Protein AF-A0A139HBJ5-F1 (afdb_monomer_lite)

Secondary structure (DSSP, 8-state):
---TTGGGG--HHHHHHHHHH--SHHHHHT-SS--S-HHHHHHHHHHHHHHH-GGG-SSHHHHHHHHHHHHHHHHHHHHHHHHHHHHTTTTS-TT----PPPPHHHHHHHHHHHHHHHHHHHHHHHHHHHHHHHHHHHHHHHHHHHHHHHHHHHHHHHHHHHHHHHHHHHHHHHHHHHHHHHTTS-------------------PPPP----------HHHHHHHHHHHHHT---TT---HHHHHHHHHHHHHHHHHHHHHHHHHTSS-HHHHHHHHHHHHHHHHHHHHHHHHTTTTTTTS--

Foldseek 3Di:
DDPLPPVPPDDPVNLLCQLVPDPALCSLLVHPDQDPDLVSLVVSLVVLCVVLPLVPQPDPVSSVSSVVSNVSNVVSSVVSVVVVVVVVCPVVPVDPPPPDPDPPVNVVVVVVVVVVVVVVVVVVVVVVVVVVVVVVVVVVVVVVVVVVVVVVVVVVVVVVVVVVVVVVVVVVVVVVVVVVVPVPDDPDDDDDDDDDDDDDDPDPDDDPPPPPPDPDQDPVNVVVVVVVVVVVCDDPPPPDPVNVVVVVVVVVVVVVVVVVVVVVVVVPCPVVVVVVVVVVVVVVVVVVVVVVVVVVVPVVPPD

Organism: NCBI:txid321146

Sequence (303 aa):
MDRTNDLEEVPLPTLYLQIQYADSPYEILGISSQPSTASALRDVYRALALRIHPDKAPSTQLRELHTSLFQKIFTAYETLLKQLDHDEDEDAHIFQPKHLPESEASLHARNIAFKEALRDARDRAIAAKHAEERAQEARREALKAKNERLAAKREEKAAKAEHDREERARAIENRRRGDIRCSRGQKLKTGPKPLGPLRNKPTAKPFPEETFSGPAATKADISHRWDKQLLSGGGAGSVSLALKKEREQSSAARLQRETLALCEESGDCHQGLHAAIAELELLNDLGKADARGEKRTVEALEV

pLDDT: mean 79.95, std 18.42, range [40.06, 98.38]

Radius of gyration: 44.98 Å; chains: 1; bounding box: 90×65×126 Å

InterPro domains:
  IPR001623 DnaJ domain [PF00226] (25-81)
  IPR001623 DnaJ domain [PS50076] (24-85)
  IPR001623 DnaJ domain [SM00271] (23-85)
  IPR001623 DnaJ domain [cd06257] (25-80)
  IPR036869 Chaperone J-domain superfamily [G3DSA:1.10.287.110] (14-87)
  IPR036869 Chaperone J-domain superfamily [SSF46565] (23-82)

Structure (mmCIF, N/CA/C/O backbone):
data_AF-A0A139HBJ5-F1
#
_entry.id   AF-A0A139HBJ5-F1
#
loop_
_atom_site.group_PDB
_atom_site.id
_atom_site.type_symbol
_atom_site.label_atom_id
_atom_site.label_alt_id
_atom_site.label_comp_id
_atom_site.label_asym_id
_atom_site.label_entity_id
_atom_site.label_seq_id
_atom_site.pdbx_PDB_ins_code
_atom_site.Cartn_x
_atom_site.Cartn_y
_atom_site.Cartn_z
_atom_site.occupancy
_atom_site.B_iso_or_equiv
_atom_site.auth_seq_id
_atom_site.auth_comp_id
_atom_site.auth_asym_id
_atom_site.auth_atom_id
_atom_site.pdbx_PDB_model_num
ATOM 1 N N . MET A 1 1 ? -47.738 -6.889 25.815 1.00 40.06 1 MET A N 1
ATOM 2 C CA . MET A 1 1 ? -48.171 -5.550 26.273 1.00 40.06 1 MET A CA 1
ATOM 3 C C . MET A 1 1 ? -47.085 -4.582 25.824 1.00 40.06 1 MET A C 1
ATOM 5 O O . MET A 1 1 ? -46.259 -4.190 26.636 1.00 40.06 1 MET A O 1
ATOM 9 N N . ASP A 1 2 ? -47.037 -4.282 24.524 1.00 44.81 2 ASP A N 1
ATOM 10 C CA . ASP A 1 2 ? -46.051 -3.368 23.936 1.00 44.81 2 ASP A CA 1
ATOM 11 C C . ASP A 1 2 ? -46.563 -1.932 24.067 1.00 44.81 2 ASP A C 1
ATOM 13 O O . ASP A 1 2 ? -47.500 -1.535 23.379 1.00 44.81 2 ASP A O 1
ATOM 17 N N . ARG A 1 3 ? -45.987 -1.171 25.003 1.00 50.88 3 ARG A N 1
ATOM 18 C CA . ARG A 1 3 ? -46.281 0.256 25.241 1.00 50.88 3 ARG A CA 1
ATOM 19 C C . ARG A 1 3 ? -45.308 1.186 24.498 1.00 50.88 3 ARG A C 1
ATOM 21 O O . ARG A 1 3 ? -44.974 2.256 24.991 1.00 50.88 3 ARG A O 1
ATOM 28 N N . THR A 1 4 ? -44.789 0.784 23.341 1.00 52.69 4 THR A N 1
ATOM 29 C CA . THR A 1 4 ? -43.756 1.561 22.627 1.00 52.69 4 THR A CA 1
ATOM 30 C C . THR A 1 4 ? -44.307 2.734 21.804 1.00 52.69 4 THR A C 1
ATOM 32 O O . THR A 1 4 ? -43.520 3.562 21.357 1.00 52.69 4 THR A O 1
ATOM 35 N N . ASN A 1 5 ? -45.632 2.867 21.654 1.00 53.84 5 ASN A N 1
ATOM 36 C CA . ASN A 1 5 ? -46.254 3.922 20.837 1.00 53.84 5 ASN A CA 1
ATOM 37 C C . ASN A 1 5 ? -46.596 5.226 21.583 1.00 53.84 5 ASN A C 1
ATOM 39 O O . ASN A 1 5 ? -46.973 6.199 20.938 1.00 53.84 5 ASN A O 1
ATOM 43 N N . ASP A 1 6 ? -46.419 5.311 22.904 1.00 59.31 6 ASP A N 1
ATOM 44 C CA . ASP A 1 6 ? -46.812 6.519 23.656 1.00 59.31 6 ASP A CA 1
ATOM 45 C C . ASP A 1 6 ? -45.789 7.677 23.548 1.00 59.31 6 ASP A C 1
ATOM 47 O O . ASP A 1 6 ? -46.015 8.771 24.066 1.00 59.31 6 ASP A O 1
ATOM 51 N N . LEU A 1 7 ? -44.654 7.481 22.862 1.00 62.53 7 LEU A N 1
ATOM 52 C CA . LEU A 1 7 ? -43.627 8.521 22.687 1.00 62.53 7 LEU A CA 1
ATOM 53 C C . LEU A 1 7 ? -43.942 9.526 21.562 1.00 62.53 7 LEU A C 1
ATOM 55 O O . LEU A 1 7 ? -43.281 10.569 21.480 1.00 62.53 7 LEU A O 1
ATOM 59 N N . GLU A 1 8 ? -44.932 9.255 20.704 1.00 64.94 8 GLU A N 1
ATOM 60 C CA . GLU A 1 8 ? -45.236 10.120 19.554 1.00 64.94 8 GLU A CA 1
ATOM 61 C C . GLU A 1 8 ? -45.850 11.476 19.941 1.00 64.94 8 GLU A C 1
ATOM 63 O O . GLU A 1 8 ? -45.703 12.440 19.191 1.00 64.94 8 GLU A O 1
ATOM 68 N N . GLU A 1 9 ? -46.426 11.624 21.138 1.00 79.94 9 GLU A N 1
ATOM 69 C CA . GLU A 1 9 ? -47.157 12.848 21.505 1.00 79.94 9 GLU A CA 1
ATOM 70 C C . GLU A 1 9 ? -46.407 13.815 22.432 1.00 79.94 9 GLU A C 1
ATOM 72 O O . GLU A 1 9 ? -46.897 14.912 22.701 1.00 79.94 9 GLU A O 1
ATOM 77 N N . VAL A 1 10 ? -45.205 13.477 22.915 1.00 88.88 10 VAL A N 1
ATOM 78 C CA . VAL A 1 10 ? -44.497 14.356 23.866 1.00 88.88 10 VAL A CA 1
ATOM 79 C C . VAL A 1 10 ? -44.089 15.663 23.171 1.00 88.88 10 VAL A C 1
ATOM 81 O O . VAL A 1 10 ? -43.327 15.610 22.204 1.00 88.88 10 VAL A O 1
ATOM 84 N N . PRO A 1 11 ? -44.528 16.851 23.626 1.00 94.38 11 PRO A N 1
ATOM 85 C CA . PRO A 1 11 ? -44.127 18.113 23.012 1.00 94.38 11 PRO A CA 1
ATOM 86 C C . PRO A 1 11 ? -42.604 18.313 23.058 1.00 94.38 11 PRO A C 1
ATOM 88 O O . PRO A 1 11 ? -41.966 18.035 24.074 1.00 94.38 11 PRO A O 1
ATOM 91 N N . LEU A 1 12 ? -42.017 18.855 21.982 1.00 93.19 12 LEU A N 1
ATOM 92 C CA . LEU A 1 12 ? -40.569 19.118 21.895 1.00 93.19 12 LEU A CA 1
ATOM 93 C C . LEU A 1 12 ? -39.996 19.900 23.097 1.00 93.19 12 LEU A C 1
ATOM 95 O O . LEU A 1 12 ? -38.935 19.513 23.580 1.00 93.19 12 LEU A O 1
ATOM 99 N N . PRO A 1 13 ? -40.665 20.941 23.639 1.00 95.81 13 PRO A N 1
ATOM 100 C CA . PRO A 1 13 ? -40.146 21.652 24.807 1.00 95.81 13 PRO A CA 1
ATOM 101 C C . PRO A 1 13 ? -39.990 20.758 26.042 1.00 95.81 13 PRO A C 1
ATOM 103 O O . PRO A 1 13 ? -39.002 20.874 26.761 1.00 95.81 13 PRO A O 1
ATOM 106 N N . THR A 1 14 ? -40.929 19.836 26.268 1.00 95.69 14 THR A N 1
ATOM 107 C CA . THR A 1 14 ? -40.868 18.877 27.382 1.00 95.69 14 THR A CA 1
ATOM 108 C C . THR A 1 14 ? -39.669 17.952 27.229 1.00 95.69 14 THR A C 1
ATOM 110 O O . THR A 1 14 ? -38.943 17.700 28.187 1.00 95.69 14 THR A O 1
ATOM 113 N N . LEU A 1 15 ? -39.423 17.510 25.999 1.00 95.81 15 LEU A N 1
ATOM 114 C CA . LEU A 1 15 ? -38.310 16.642 25.650 1.00 95.81 15 LEU A CA 1
ATOM 115 C C . LEU A 1 15 ? -36.952 17.336 25.864 1.00 95.81 15 LEU A C 1
ATOM 117 O O . LEU A 1 15 ? -36.013 16.721 26.364 1.00 95.81 15 LEU A O 1
ATOM 121 N N . TYR A 1 16 ? -36.854 18.635 25.556 1.00 96.75 16 TYR A N 1
ATOM 122 C CA . TYR A 1 16 ? -35.646 19.420 25.831 1.00 96.75 16 TYR A CA 1
ATOM 123 C C . TYR A 1 16 ? -35.358 19.507 27.324 1.00 96.75 16 TYR A C 1
ATOM 125 O O . TYR A 1 16 ? -34.227 19.256 27.730 1.00 96.75 16 TYR A O 1
ATOM 133 N N . LEU A 1 17 ? -36.374 19.813 28.138 1.00 97.19 17 LEU A N 1
ATOM 134 C CA . LEU A 1 17 ? -36.222 19.869 29.592 1.00 97.19 17 LEU A CA 1
ATOM 135 C C . LEU A 1 17 ? -35.794 18.507 30.147 1.00 97.19 17 LEU A C 1
ATOM 137 O O . LEU A 1 17 ? -34.849 18.435 30.927 1.00 97.19 17 LEU A O 1
ATOM 141 N N . GLN A 1 18 ? -36.431 17.427 29.694 1.00 96.19 18 GLN A N 1
ATOM 142 C CA . GLN A 1 18 ? -36.081 16.070 30.099 1.00 96.19 18 GLN A CA 1
ATOM 143 C C . GLN A 1 18 ? -34.605 15.766 29.820 1.00 96.19 18 GLN A C 1
ATOM 145 O O . GLN A 1 18 ? -33.866 15.439 30.739 1.00 96.19 18 GLN A O 1
ATOM 150 N N . ILE A 1 19 ? -34.138 15.927 28.581 1.00 97.38 19 ILE A N 1
ATOM 151 C CA . ILE A 1 19 ? -32.756 15.572 28.224 1.00 97.38 19 ILE A CA 1
ATOM 152 C C . ILE A 1 19 ? -31.757 16.517 28.890 1.00 97.38 19 ILE A C 1
ATOM 154 O O . ILE A 1 19 ? -30.688 16.086 29.316 1.00 97.38 19 ILE A O 1
ATOM 158 N N . GLN A 1 20 ? -32.080 17.806 29.005 1.00 97.44 20 GLN A N 1
ATOM 159 C CA . GLN A 1 20 ? -31.174 18.789 29.587 1.00 97.44 20 GLN A CA 1
ATOM 160 C C . GLN A 1 20 ? -30.943 18.544 31.082 1.00 97.44 20 GLN A C 1
ATOM 162 O O . GLN A 1 20 ? -29.788 18.580 31.510 1.00 97.44 20 GLN A O 1
ATOM 167 N N . TYR A 1 21 ? -32.000 18.248 31.843 1.00 97.62 21 TYR A N 1
ATOM 168 C CA . TYR A 1 21 ? -31.942 18.127 33.304 1.00 97.62 21 TYR A CA 1
ATOM 169 C C . TYR A 1 21 ? -31.833 16.691 33.829 1.00 97.62 21 TYR A C 1
ATOM 171 O O . TYR A 1 21 ? -31.532 16.520 35.004 1.00 97.62 21 TYR A O 1
ATOM 179 N N . ALA A 1 22 ? -32.052 15.668 33.000 1.00 97.19 22 ALA A N 1
ATOM 180 C CA . ALA A 1 22 ? -31.856 14.282 33.414 1.00 97.19 22 ALA A CA 1
ATOM 181 C C . ALA A 1 22 ? -30.366 13.940 33.553 1.00 97.19 22 ALA A C 1
ATOM 183 O O . ALA A 1 22 ? -29.569 14.225 32.651 1.00 97.19 22 ALA A O 1
ATOM 184 N N . ASP A 1 23 ? -30.016 13.271 34.650 1.00 95.69 23 ASP A N 1
ATOM 185 C CA . ASP A 1 23 ? -28.658 12.777 34.913 1.00 95.69 23 ASP A CA 1
ATOM 186 C C . ASP A 1 23 ? -28.533 11.271 34.632 1.00 95.69 23 ASP A C 1
ATOM 188 O O . ASP A 1 23 ? -27.457 10.780 34.289 1.00 95.69 23 ASP A O 1
ATOM 192 N N . SER A 1 24 ? -29.640 10.530 34.732 1.00 96.75 24 SER A N 1
ATOM 193 C CA . SER A 1 24 ? -29.672 9.089 34.485 1.00 96.75 24 SER A CA 1
ATOM 194 C C . SER A 1 24 ? -29.823 8.768 32.988 1.00 96.75 24 SER A C 1
ATOM 196 O O . SER A 1 24 ? -30.700 9.343 32.335 1.00 96.75 24 SER A O 1
ATOM 198 N N . PRO A 1 25 ? -29.061 7.804 32.425 1.00 97.12 25 PRO A N 1
ATOM 199 C CA . PRO A 1 25 ? -29.222 7.363 31.035 1.00 97.12 25 PRO A CA 1
ATOM 200 C C . PRO A 1 25 ? -30.651 6.913 30.691 1.00 97.12 25 PRO A C 1
ATOM 202 O O . PRO A 1 25 ? -31.134 7.167 29.589 1.00 97.12 25 PRO A O 1
ATOM 205 N N . TYR A 1 26 ? -31.346 6.299 31.653 1.00 95.69 26 TYR A N 1
ATOM 206 C CA . TYR A 1 26 ? -32.733 5.850 31.505 1.00 95.69 26 TYR A CA 1
ATOM 207 C C . TYR A 1 26 ? -33.699 7.034 31.368 1.00 95.69 26 TYR A C 1
ATOM 209 O O . TYR A 1 26 ? -34.543 7.057 30.473 1.00 95.69 26 TYR A O 1
ATOM 217 N N . GLU A 1 27 ? -33.524 8.062 32.203 1.00 95.88 27 GLU A N 1
ATOM 218 C CA . GLU A 1 27 ? -34.334 9.284 32.173 1.00 95.88 27 GLU A CA 1
ATOM 219 C C . GLU A 1 27 ? -34.076 10.103 30.905 1.00 95.88 27 GLU A C 1
ATOM 221 O O . GLU A 1 27 ? -35.021 10.615 30.305 1.00 95.88 27 GLU A O 1
ATOM 226 N N . ILE A 1 28 ? -32.820 10.171 30.446 1.00 97.00 28 ILE A N 1
ATOM 227 C CA . ILE A 1 28 ? -32.445 10.853 29.197 1.00 97.00 28 ILE A CA 1
ATOM 228 C C . ILE A 1 28 ? -33.188 10.244 28.001 1.00 97.00 28 ILE A C 1
ATOM 230 O O . ILE A 1 28 ? -33.686 10.982 27.152 1.00 97.00 28 ILE A O 1
ATOM 234 N N . LEU A 1 29 ? -33.296 8.914 27.942 1.00 96.06 29 LEU A N 1
ATOM 235 C CA . LEU A 1 29 ? -34.020 8.218 26.873 1.00 96.06 29 LEU A CA 1
ATOM 236 C C . LEU A 1 29 ? -35.534 8.106 27.120 1.00 96.06 29 LEU A C 1
ATOM 238 O O . LEU A 1 29 ? -36.261 7.651 26.241 1.00 96.06 29 LEU A O 1
ATOM 242 N N . GLY A 1 30 ? -36.025 8.521 28.290 1.00 94.81 30 GLY A N 1
ATOM 243 C CA . GLY A 1 30 ? -37.444 8.436 28.648 1.00 94.81 30 GLY A CA 1
ATOM 244 C C . GLY A 1 30 ? -37.930 7.012 28.901 1.00 94.81 30 GLY A C 1
ATOM 245 O O . GLY A 1 30 ? -39.113 6.725 28.731 1.00 94.81 30 GLY A O 1
ATOM 246 N N . ILE A 1 31 ? -37.027 6.115 29.293 1.00 93.88 31 ILE A N 1
ATOM 247 C CA . ILE A 1 31 ? -37.346 4.720 29.574 1.00 93.88 31 ILE A CA 1
ATOM 248 C C . ILE A 1 31 ? -37.550 4.583 31.084 1.00 93.88 31 ILE A C 1
ATOM 250 O O . ILE A 1 31 ? -36.659 4.869 31.878 1.00 93.88 31 ILE A O 1
ATOM 254 N N . SER A 1 32 ? -38.746 4.159 31.492 1.00 88.88 32 SER A N 1
ATOM 255 C CA . SER A 1 32 ? -39.117 4.038 32.912 1.00 88.88 32 SER A CA 1
ATOM 256 C C . SER A 1 32 ? -38.561 2.787 33.602 1.00 88.88 32 SER A C 1
ATOM 258 O O . SER A 1 32 ? -38.570 2.710 34.828 1.00 88.88 32 SER A O 1
ATOM 260 N N . SER A 1 33 ? -38.096 1.799 32.837 1.00 85.38 33 SER A N 1
ATOM 261 C CA . SER A 1 33 ? -37.568 0.524 33.330 1.00 85.38 33 SER A CA 1
ATOM 262 C C . SER A 1 33 ? -36.358 0.088 32.502 1.00 85.38 33 SER A C 1
ATOM 264 O O . SER A 1 33 ? -36.084 0.675 31.457 1.00 85.38 33 SER A O 1
ATOM 266 N N . GLN A 1 34 ? -35.624 -0.931 32.950 1.00 82.94 34 GLN A N 1
ATOM 267 C CA . GLN A 1 34 ? -34.521 -1.470 32.157 1.00 82.94 34 GLN A CA 1
ATOM 268 C C . GLN A 1 34 ? -35.049 -1.990 30.808 1.00 82.94 34 GLN A C 1
ATOM 270 O O . GLN A 1 34 ? -36.080 -2.671 30.781 1.00 82.94 34 GLN A O 1
ATOM 275 N N . PRO A 1 35 ? -34.403 -1.638 29.680 1.00 79.12 35 PRO A N 1
ATOM 276 C CA . PRO A 1 35 ? -34.837 -2.106 28.374 1.00 79.12 35 PRO A CA 1
ATOM 277 C C . PRO A 1 35 ? -34.706 -3.628 28.319 1.00 79.12 35 PRO A C 1
ATOM 279 O O . PRO A 1 35 ? -33.658 -4.179 28.631 1.00 79.12 35 PRO A O 1
ATOM 282 N N . SER A 1 36 ? -35.769 -4.312 27.899 1.00 73.81 36 SER A N 1
ATOM 283 C CA . SER A 1 36 ? -35.783 -5.777 27.832 1.00 73.81 36 SER A CA 1
ATOM 284 C C . SER A 1 36 ? -34.924 -6.343 26.699 1.00 73.81 36 SER A C 1
ATOM 286 O O . SER A 1 36 ? -34.630 -7.530 26.698 1.00 73.81 36 SER A O 1
ATOM 288 N N . THR A 1 37 ? -34.583 -5.530 25.693 1.00 88.50 37 THR A N 1
ATOM 289 C CA . THR A 1 37 ? -33.842 -5.955 24.495 1.00 88.50 37 THR A CA 1
ATOM 290 C C . THR A 1 37 ? -33.066 -4.796 23.867 1.00 88.50 37 THR A C 1
ATOM 292 O O . THR A 1 37 ? -33.549 -3.661 23.811 1.00 88.50 37 THR A O 1
ATOM 295 N N . ALA A 1 38 ? -31.898 -5.096 23.287 1.00 91.62 38 ALA A N 1
ATOM 296 C CA . ALA A 1 38 ? -31.081 -4.125 22.549 1.00 91.62 38 ALA A CA 1
ATOM 297 C C . ALA A 1 38 ? -31.805 -3.530 21.327 1.00 91.62 38 ALA A C 1
ATOM 299 O O . ALA A 1 38 ? -31.496 -2.424 20.886 1.00 91.62 38 ALA A O 1
ATOM 300 N N . SER A 1 39 ? -32.762 -4.253 20.733 1.00 90.00 39 SER A N 1
ATOM 301 C CA . SER A 1 39 ? -33.610 -3.724 19.655 1.00 90.00 39 SER A CA 1
ATOM 302 C C . SER A 1 39 ? -34.508 -2.589 20.148 1.00 90.00 39 SER A C 1
ATOM 304 O O . SER A 1 39 ? -34.482 -1.514 19.559 1.00 90.00 39 SER A O 1
ATOM 306 N N . ALA A 1 40 ? -35.206 -2.778 21.272 1.00 90.62 40 ALA A N 1
ATOM 307 C CA . ALA A 1 40 ? -36.078 -1.755 21.847 1.00 90.62 40 ALA A CA 1
ATOM 308 C C . ALA A 1 40 ? -35.299 -0.478 22.205 1.00 90.62 40 ALA A C 1
ATOM 310 O O . ALA A 1 40 ? -35.757 0.633 21.942 1.00 90.62 40 ALA A O 1
ATOM 311 N N . LEU A 1 41 ? -34.082 -0.630 22.741 1.00 94.56 41 LEU A N 1
ATOM 312 C CA . LEU A 1 41 ? -33.193 0.496 23.029 1.00 94.56 41 LEU A CA 1
ATOM 313 C C . LEU A 1 41 ? -32.794 1.263 21.753 1.00 94.56 41 LEU A C 1
ATOM 315 O O . LEU A 1 41 ? -32.818 2.496 21.736 1.00 94.56 41 LEU A O 1
ATOM 319 N N . ARG A 1 42 ? -32.465 0.542 20.671 1.00 94.94 42 ARG A N 1
ATOM 320 C CA . ARG A 1 42 ? -32.145 1.133 19.360 1.00 94.94 42 ARG A CA 1
ATOM 321 C C . ARG A 1 42 ? -33.325 1.889 18.762 1.00 94.94 42 ARG A C 1
ATOM 323 O O . ARG A 1 42 ? -33.123 2.967 18.204 1.00 94.94 42 ARG A O 1
ATOM 330 N N . ASP A 1 43 ? -34.535 1.364 18.908 1.00 93.75 43 ASP A N 1
ATOM 331 C CA . ASP A 1 43 ? -35.745 2.001 18.390 1.00 93.75 43 ASP A CA 1
ATOM 332 C C . ASP A 1 43 ? -36.041 3.322 19.116 1.00 93.75 43 ASP A C 1
ATOM 334 O O . ASP A 1 43 ? -36.277 4.343 18.464 1.00 93.75 43 ASP A O 1
ATOM 338 N N . VAL A 1 44 ? -35.921 3.347 20.450 1.00 95.12 44 VAL A N 1
ATOM 339 C CA . VAL A 1 44 ? -36.067 4.575 21.256 1.00 95.12 44 VAL A CA 1
ATOM 340 C C . VAL A 1 44 ? -35.003 5.609 20.883 1.00 95.12 44 VAL A C 1
ATOM 342 O O . VAL A 1 44 ? -35.327 6.774 20.634 1.00 95.12 44 VAL A O 1
ATOM 345 N N . TYR A 1 45 ? -33.738 5.187 20.781 1.00 97.00 45 TYR A N 1
ATOM 346 C CA . TYR A 1 45 ? -32.649 6.062 20.345 1.00 97.00 45 TYR A CA 1
ATOM 347 C C . TYR A 1 45 ? -32.938 6.665 18.967 1.00 97.00 45 TYR A C 1
ATOM 349 O O . TYR A 1 45 ? -32.835 7.879 18.789 1.00 97.00 45 TYR A O 1
ATOM 357 N N . ARG A 1 46 ? -33.360 5.840 18.001 1.00 96.69 46 ARG A N 1
ATOM 358 C CA . ARG A 1 46 ? -33.675 6.280 16.638 1.00 96.69 46 ARG A CA 1
ATOM 359 C C . ARG A 1 46 ? -34.821 7.289 16.619 1.00 96.69 46 ARG A C 1
ATOM 361 O O . ARG A 1 46 ? -34.724 8.298 15.920 1.00 96.69 46 ARG A O 1
ATOM 368 N N . ALA A 1 47 ? -35.874 7.050 17.400 1.00 95.12 47 ALA A N 1
ATOM 369 C CA . ALA A 1 47 ? -37.005 7.964 17.518 1.00 95.12 47 ALA A CA 1
ATOM 370 C C . ALA A 1 47 ? -36.573 9.336 18.068 1.00 95.12 47 ALA A C 1
ATOM 372 O O . ALA A 1 47 ? -36.918 10.368 17.491 1.00 95.12 47 ALA A O 1
ATOM 373 N N . LEU A 1 48 ? -35.758 9.369 19.128 1.00 95.88 48 LEU A N 1
ATOM 374 C CA . LEU A 1 48 ? -35.237 10.615 19.704 1.00 95.88 48 LEU A CA 1
ATOM 375 C C . LEU A 1 48 ? -34.266 11.333 18.758 1.00 95.88 48 LEU A C 1
ATOM 377 O O . LEU A 1 48 ? -34.393 12.539 18.530 1.00 95.88 48 LEU A O 1
ATOM 381 N N . ALA A 1 49 ? -33.345 10.584 18.152 1.00 96.81 49 ALA A N 1
ATOM 382 C CA . ALA A 1 49 ? -32.381 11.081 17.177 1.00 96.81 49 ALA A CA 1
ATOM 383 C C . ALA A 1 49 ? -33.078 11.783 16.005 1.00 96.81 49 ALA A C 1
ATOM 385 O O . ALA A 1 49 ? -32.687 12.882 15.620 1.00 96.81 49 ALA A O 1
ATOM 386 N N . LEU A 1 50 ? -34.160 11.201 15.477 1.00 96.06 50 LEU A N 1
ATOM 387 C CA . LEU A 1 50 ? -34.927 11.793 14.381 1.00 96.06 50 LEU A CA 1
ATOM 388 C C . LEU A 1 50 ? -35.657 13.082 14.767 1.00 96.06 50 LEU A C 1
ATOM 390 O O . LEU A 1 50 ? -35.965 13.871 13.871 1.00 96.06 50 LEU A O 1
ATOM 394 N N . ARG A 1 51 ? -35.951 13.307 16.050 1.00 95.25 51 ARG A N 1
ATOM 395 C CA . ARG A 1 51 ? -36.662 14.501 16.533 1.00 95.25 51 ARG A CA 1
ATOM 396 C C . ARG A 1 51 ? -35.717 15.651 16.867 1.00 95.25 51 ARG A C 1
ATOM 398 O O . ARG A 1 51 ? -36.057 16.799 16.599 1.00 95.25 51 ARG A O 1
ATOM 405 N N . ILE A 1 52 ? -34.534 15.346 17.400 1.00 96.38 52 ILE A N 1
ATOM 406 C CA . ILE A 1 52 ? -33.557 16.340 17.882 1.00 96.38 52 ILE A CA 1
ATOM 407 C C . ILE A 1 52 ? -32.297 16.376 17.008 1.00 96.38 52 ILE A C 1
ATOM 409 O O . ILE A 1 52 ? -31.257 16.887 17.411 1.00 96.38 52 ILE A O 1
ATOM 413 N N . HIS A 1 53 ? -32.349 15.849 15.785 1.00 97.38 53 HIS A N 1
ATOM 414 C CA . HIS A 1 53 ? -31.203 15.943 14.886 1.00 97.38 53 HIS A CA 1
ATOM 415 C C . HIS A 1 53 ? -30.840 17.422 14.637 1.00 97.38 53 HIS A C 1
ATOM 417 O O . HIS A 1 53 ? -31.751 18.228 14.394 1.00 97.38 53 HIS A O 1
ATOM 423 N N . PRO A 1 54 ? -29.550 17.811 14.664 1.00 98.00 54 PRO A N 1
ATOM 424 C CA . PRO A 1 54 ? -29.145 19.196 14.416 1.00 98.00 54 PRO A CA 1
ATOM 425 C C . PRO A 1 54 ? -29.581 19.711 13.036 1.00 98.00 54 PRO A C 1
ATOM 427 O O . PRO A 1 54 ? -29.923 20.884 12.914 1.00 98.00 54 PRO A O 1
ATOM 430 N N . ASP A 1 55 ? -29.673 18.843 12.022 1.00 97.94 55 ASP A N 1
ATOM 431 C CA . ASP A 1 55 ? -30.110 19.240 10.668 1.00 97.94 55 ASP A CA 1
ATOM 432 C C . ASP A 1 55 ? -31.585 19.647 10.579 1.00 97.94 55 ASP A C 1
ATOM 434 O O . ASP A 1 55 ? -31.977 20.350 9.651 1.00 97.94 55 ASP A O 1
ATOM 438 N N . LYS A 1 56 ? -32.420 19.222 11.535 1.00 96.00 56 LYS A N 1
ATOM 439 C CA . LYS A 1 56 ? -33.845 19.583 11.568 1.00 96.00 56 LYS A CA 1
ATOM 440 C C . LYS A 1 56 ? -34.115 20.867 12.355 1.00 96.00 56 LYS A C 1
ATOM 442 O O . LYS A 1 56 ? -35.266 21.294 12.442 1.00 96.00 56 LYS A O 1
ATOM 447 N N . ALA A 1 57 ? -33.087 21.485 12.939 1.00 95.88 57 ALA A N 1
ATOM 448 C CA . ALA A 1 57 ? -33.242 22.714 13.703 1.00 95.88 57 ALA A CA 1
ATOM 449 C C . ALA A 1 57 ? -33.472 23.922 12.765 1.00 95.88 57 ALA A C 1
ATOM 451 O O . ALA A 1 57 ? -32.657 24.169 11.876 1.00 95.88 57 ALA A O 1
ATOM 452 N N . PRO A 1 58 ? -34.539 24.721 12.965 1.00 95.06 58 PRO A N 1
ATOM 453 C CA . PRO A 1 58 ? -34.872 25.832 12.069 1.00 95.06 58 PRO A CA 1
ATOM 454 C C . PRO A 1 58 ? -33.972 27.065 12.250 1.00 95.06 58 PRO A C 1
ATOM 456 O O . PRO A 1 58 ? -33.920 27.921 11.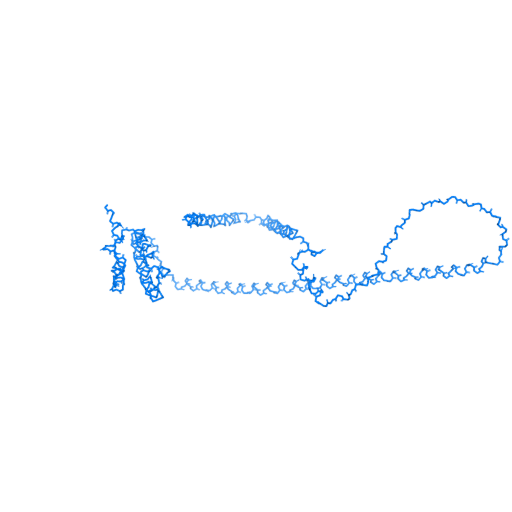370 1.00 95.06 58 PRO A O 1
ATOM 459 N N . SER A 1 59 ? -33.277 27.189 13.385 1.00 96.75 59 SER A N 1
ATOM 460 C CA . SER A 1 59 ? -32.402 28.325 13.693 1.00 96.75 59 SER A CA 1
ATOM 461 C C . SER A 1 59 ? -31.012 27.865 14.126 1.00 96.75 59 SER A C 1
ATOM 463 O O . SER A 1 59 ? -30.827 26.756 14.627 1.00 96.75 59 SER A O 1
ATOM 465 N N . THR A 1 60 ? -30.015 28.736 13.962 1.00 95.56 60 THR A N 1
ATOM 466 C CA . THR A 1 60 ? -28.618 28.448 14.325 1.00 95.56 60 THR A CA 1
ATOM 467 C C . THR A 1 60 ? -28.436 28.204 15.823 1.00 95.56 60 THR A C 1
ATOM 469 O O . THR A 1 60 ? -27.729 27.275 16.197 1.00 95.56 60 THR A O 1
ATOM 472 N N . GLN A 1 61 ? -29.125 28.969 16.675 1.00 95.12 61 GLN A N 1
ATOM 473 C CA . GLN A 1 61 ? -29.105 28.781 18.132 1.00 95.12 61 GLN A CA 1
ATOM 474 C C . GLN A 1 61 ? -29.727 27.438 18.543 1.00 95.12 61 GLN A C 1
ATOM 476 O O . GLN A 1 61 ? -29.180 26.725 19.381 1.00 95.12 61 GLN A O 1
ATOM 481 N N . LEU A 1 62 ? -30.847 27.053 17.917 1.00 95.50 62 LEU A N 1
ATOM 482 C CA . LEU A 1 62 ? -31.465 25.751 18.174 1.00 95.50 62 LEU A CA 1
ATOM 483 C C . LEU A 1 62 ? -30.600 24.598 17.665 1.00 95.50 62 LEU A C 1
ATOM 485 O O . LEU A 1 62 ? -30.610 23.531 18.266 1.00 95.50 62 LEU A O 1
ATOM 489 N N . ARG A 1 63 ? -29.816 24.807 16.603 1.00 97.25 63 ARG A N 1
ATOM 490 C CA . ARG A 1 63 ? -28.882 23.799 16.091 1.00 97.25 63 ARG A CA 1
ATOM 491 C C . ARG A 1 63 ? -27.782 23.470 17.098 1.00 97.25 63 ARG A C 1
ATOM 493 O O . ARG A 1 63 ? -27.455 22.298 17.272 1.00 97.25 63 ARG A O 1
ATOM 500 N N . GLU A 1 64 ? -27.230 24.473 17.776 1.00 97.69 64 GLU A N 1
ATOM 501 C CA . GLU A 1 64 ? -26.247 24.261 18.849 1.00 97.69 64 GLU A CA 1
ATOM 502 C C . GLU A 1 64 ? -26.867 23.497 20.024 1.00 97.69 64 GLU A C 1
ATOM 504 O O . GLU A 1 64 ? -26.289 22.515 20.495 1.00 97.69 64 GLU A O 1
ATOM 509 N N . LEU A 1 65 ? -28.089 23.871 20.426 1.00 97.38 65 LEU A N 1
ATOM 510 C CA . LEU A 1 65 ? -28.839 23.152 21.457 1.00 97.38 65 LEU A CA 1
ATOM 511 C C . LEU A 1 65 ? -29.081 21.687 21.057 1.00 97.38 65 LEU A C 1
ATOM 513 O O . LEU A 1 65 ? -28.749 20.785 21.819 1.00 97.38 65 LEU A O 1
ATOM 517 N N . HIS A 1 66 ? -29.594 21.439 19.848 1.00 97.81 66 HIS A N 1
ATOM 518 C CA . HIS A 1 66 ? -29.826 20.091 19.319 1.00 97.81 66 HIS A CA 1
ATOM 519 C C . HIS A 1 66 ? -28.542 19.263 19.282 1.00 97.81 66 HIS A C 1
ATOM 521 O O . HIS A 1 66 ? -28.565 18.096 19.649 1.00 97.81 66 HIS A O 1
ATOM 527 N N . THR A 1 67 ? -27.413 19.866 18.898 1.00 98.12 67 THR A N 1
ATOM 528 C CA . THR A 1 67 ? -26.112 19.182 18.869 1.00 98.12 67 THR A CA 1
ATOM 529 C C . THR A 1 67 ? -25.712 18.690 20.263 1.00 98.12 67 THR A C 1
ATOM 531 O O . THR A 1 67 ? -25.326 17.532 20.419 1.00 98.12 67 THR A O 1
ATOM 534 N N . SER A 1 68 ? -25.859 19.542 21.283 1.00 98.06 68 SER A N 1
ATOM 535 C CA . SER A 1 68 ? -25.576 19.191 22.682 1.00 98.06 68 SER A CA 1
ATOM 536 C C . SER A 1 68 ? -26.510 18.089 23.204 1.00 98.06 68 SER A C 1
ATOM 538 O O . SER A 1 68 ? -26.055 17.078 23.744 1.00 98.06 68 SER A O 1
ATOM 540 N N . LEU A 1 69 ? -27.822 18.226 22.973 1.00 97.81 69 LEU A N 1
ATOM 541 C CA . LEU A 1 69 ? -28.816 17.229 23.388 1.00 97.81 69 LEU A CA 1
ATOM 542 C C . LEU A 1 69 ? -28.603 15.880 22.684 1.00 97.81 69 LEU A C 1
ATOM 544 O O . LEU A 1 69 ? -28.699 14.831 23.318 1.00 97.81 69 LEU A O 1
ATOM 548 N N . PHE A 1 70 ? -28.261 15.898 21.394 1.00 98.00 70 PHE A N 1
ATOM 549 C CA . PHE A 1 70 ? -27.993 14.696 20.609 1.00 98.00 70 PHE A CA 1
ATOM 550 C C . PHE A 1 70 ? -26.776 13.925 21.132 1.00 98.00 70 PHE A C 1
ATOM 552 O O . PHE A 1 70 ? -26.839 12.707 21.284 1.00 98.00 70 PHE A O 1
ATOM 559 N N . GLN A 1 71 ? -25.685 14.621 21.471 1.00 98.12 71 GLN A N 1
ATOM 560 C CA . GLN A 1 71 ? -24.510 13.996 22.091 1.00 98.12 71 GLN A CA 1
ATOM 561 C C . GLN A 1 71 ? -24.843 13.361 23.447 1.00 98.12 71 GLN A C 1
ATOM 563 O O . GLN A 1 71 ? -24.366 12.264 23.750 1.00 98.12 71 GLN A O 1
ATOM 568 N N . LYS A 1 72 ? -25.692 14.017 24.247 1.00 97.94 72 LYS A N 1
ATOM 569 C CA . LYS A 1 72 ? -26.150 13.487 25.537 1.00 97.94 72 LYS A CA 1
ATOM 570 C C . LYS A 1 72 ? -26.990 12.214 25.366 1.00 97.94 72 LYS A C 1
ATOM 572 O O . LYS A 1 72 ? -26.730 11.225 26.047 1.00 97.94 72 LYS A O 1
ATOM 577 N N . ILE A 1 73 ? -27.915 12.197 24.402 1.00 97.94 73 ILE A N 1
ATOM 578 C CA . ILE A 1 73 ? -28.691 11.000 24.028 1.00 97.94 73 ILE A CA 1
ATOM 579 C C . ILE A 1 73 ? -27.777 9.867 23.551 1.00 97.94 73 ILE A C 1
ATOM 581 O O . ILE A 1 73 ? -27.936 8.730 23.987 1.00 97.94 73 ILE A O 1
ATOM 585 N N . PHE A 1 74 ? -26.812 10.166 22.678 1.00 98.00 74 PHE A N 1
ATOM 586 C CA . PHE A 1 74 ? -25.876 9.168 22.158 1.00 98.00 74 PHE A CA 1
ATOM 587 C C . PHE A 1 74 ? -25.040 8.532 23.275 1.00 98.00 74 PHE A C 1
ATOM 589 O O . PHE A 1 74 ? -24.909 7.314 23.342 1.00 98.00 74 PHE A O 1
ATOM 596 N N . THR A 1 75 ? -24.542 9.348 24.205 1.00 97.75 75 THR A N 1
ATOM 597 C CA . THR A 1 75 ? -23.770 8.867 25.359 1.00 97.75 75 THR A CA 1
ATOM 598 C C . THR A 1 75 ? -24.623 7.975 26.269 1.00 97.75 75 THR A C 1
ATOM 600 O O . THR A 1 75 ? -24.154 6.926 26.715 1.00 97.75 75 THR A O 1
ATOM 603 N N . ALA A 1 76 ? -25.886 8.349 26.514 1.00 97.56 76 ALA A N 1
ATOM 604 C CA . ALA A 1 76 ? -26.829 7.538 27.285 1.00 97.56 76 ALA A CA 1
ATOM 605 C C . ALA A 1 76 ? -27.108 6.182 26.609 1.00 97.56 76 ALA A C 1
ATOM 607 O O . ALA A 1 76 ? -27.066 5.150 27.275 1.00 97.56 76 ALA A O 1
ATOM 608 N N . TYR A 1 77 ? -27.317 6.178 25.290 1.00 97.50 77 TYR A N 1
ATOM 609 C CA . TYR A 1 77 ? -27.508 4.966 24.490 1.00 97.50 77 TYR A CA 1
ATOM 610 C C . TYR A 1 77 ? -26.307 4.010 24.579 1.00 97.50 77 TYR A C 1
ATOM 612 O O . TYR A 1 77 ? -26.482 2.856 24.957 1.00 97.50 77 TYR A O 1
ATOM 620 N N . GLU A 1 78 ? -25.088 4.495 24.318 1.00 97.12 78 GLU A N 1
ATOM 621 C CA . GLU A 1 78 ? -23.857 3.690 24.401 1.00 97.12 78 GLU A CA 1
ATOM 622 C C . GLU A 1 78 ? -23.622 3.119 25.805 1.00 97.12 78 GLU A C 1
ATOM 624 O O . GLU A 1 78 ? -23.152 1.993 25.964 1.00 97.12 78 GLU A O 1
ATOM 629 N N . THR A 1 79 ? -23.956 3.892 26.842 1.00 95.81 79 THR A N 1
ATOM 630 C CA . THR A 1 79 ? -23.818 3.448 28.235 1.00 95.81 79 THR A CA 1
ATOM 631 C C . THR A 1 79 ? -24.757 2.283 28.539 1.00 95.81 79 THR A C 1
ATOM 633 O O . THR A 1 79 ? -24.330 1.303 29.144 1.00 95.81 79 THR A O 1
ATOM 636 N N . LEU A 1 80 ? -26.017 2.371 28.106 1.00 95.06 80 LEU A N 1
ATOM 637 C CA . LEU A 1 80 ? -27.001 1.308 28.313 1.00 95.06 80 LEU A CA 1
ATOM 638 C C . LEU A 1 80 ? -26.715 0.075 27.454 1.00 95.06 80 LEU A C 1
ATOM 640 O O . LEU A 1 80 ? -26.930 -1.040 27.917 1.00 95.06 80 LEU A O 1
ATOM 644 N N . LEU A 1 81 ? -26.195 0.257 26.238 1.00 94.25 81 LEU A N 1
ATOM 645 C CA . LEU A 1 81 ? -25.825 -0.856 25.367 1.00 94.25 81 LEU A CA 1
ATOM 646 C C . LEU A 1 81 ? -24.713 -1.709 25.994 1.00 94.25 81 LEU A C 1
ATOM 648 O O . LEU A 1 81 ? -24.856 -2.920 26.080 1.00 94.25 81 LEU A O 1
ATOM 652 N N . LYS A 1 82 ? -23.669 -1.072 26.541 1.00 91.81 82 LYS A N 1
ATOM 653 C CA . LYS A 1 82 ? -22.582 -1.772 27.253 1.00 91.81 82 LYS A CA 1
ATOM 654 C C . LYS A 1 82 ? -23.045 -2.504 28.510 1.00 91.81 82 LYS A C 1
ATOM 656 O O . LYS A 1 82 ? -22.451 -3.511 28.869 1.00 91.81 82 LYS A O 1
ATOM 661 N N . GLN A 1 83 ? -24.054 -1.973 29.204 1.00 91.12 83 GLN A N 1
ATOM 662 C CA . GLN A 1 83 ? -24.653 -2.662 30.350 1.00 91.12 83 GLN A CA 1
ATOM 663 C C . GLN A 1 83 ? -25.368 -3.934 29.893 1.00 91.12 83 GLN A C 1
ATOM 665 O O . GLN A 1 83 ? -25.169 -4.981 30.492 1.00 91.12 83 GLN A O 1
ATOM 670 N N . LEU A 1 84 ? -26.117 -3.850 28.791 1.00 89.19 84 LEU A N 1
ATOM 671 C CA . LEU A 1 84 ? -26.847 -4.989 28.245 1.00 89.19 84 LEU A CA 1
ATOM 672 C C . LEU A 1 84 ? -25.916 -6.082 27.699 1.00 89.19 84 LEU A C 1
ATOM 674 O O . LEU A 1 84 ? -26.170 -7.258 27.924 1.00 89.19 84 LEU A O 1
ATOM 678 N N . ASP A 1 85 ? -24.832 -5.694 27.022 1.00 84.38 85 ASP A N 1
ATOM 679 C CA . ASP A 1 85 ? -23.837 -6.642 26.501 1.00 84.38 85 ASP A CA 1
ATOM 680 C C . ASP A 1 85 ? -23.088 -7.366 27.637 1.00 84.38 85 ASP A C 1
ATOM 682 O O . ASP A 1 85 ? -22.676 -8.509 27.473 1.00 84.38 85 ASP A O 1
ATOM 686 N N . HIS A 1 86 ? -22.930 -6.733 28.807 1.00 75.44 86 HIS A N 1
ATOM 687 C CA . HIS A 1 86 ? -22.306 -7.376 29.967 1.00 75.44 86 HIS A CA 1
ATOM 688 C C . HIS A 1 86 ? -23.211 -8.393 30.672 1.00 75.44 86 HIS A C 1
ATOM 690 O O . HIS A 1 86 ? -22.690 -9.347 31.249 1.00 75.44 86 HIS A O 1
ATOM 696 N N . ASP A 1 87 ? -24.533 -8.229 30.610 1.00 65.12 87 ASP A N 1
ATOM 697 C CA . ASP A 1 87 ? -25.471 -9.146 31.266 1.00 65.12 87 ASP A CA 1
ATOM 698 C C . ASP A 1 87 ? -25.605 -10.493 30.521 1.00 65.12 87 ASP A C 1
ATOM 700 O O . ASP A 1 87 ? -25.990 -11.489 31.132 1.00 65.12 87 ASP A O 1
ATOM 704 N N . GLU A 1 88 ? -25.252 -10.568 29.229 1.00 60.16 88 GLU A N 1
ATOM 705 C CA . GLU A 1 88 ? -25.340 -11.822 28.453 1.00 60.16 88 GLU A CA 1
ATOM 706 C C . GLU A 1 88 ? -24.102 -12.735 28.587 1.00 60.16 88 GLU A C 1
ATOM 708 O O . GLU A 1 88 ? -24.186 -13.926 28.279 1.00 60.16 88 GLU A O 1
ATOM 713 N N . ASP A 1 89 ? -22.976 -12.232 29.108 1.00 53.16 89 ASP A N 1
ATOM 714 C CA . ASP A 1 89 ? -21.718 -12.993 29.203 1.00 53.16 89 ASP A CA 1
ATOM 715 C C . ASP A 1 89 ? -21.434 -13.597 30.598 1.00 53.16 89 ASP A C 1
ATOM 717 O O . ASP A 1 89 ? -20.606 -14.509 30.722 1.00 53.16 89 ASP A O 1
ATOM 721 N N . GLU A 1 90 ? -22.124 -13.157 31.656 1.00 55.72 90 GLU A N 1
ATOM 722 C CA . GLU A 1 90 ? -21.866 -13.621 33.034 1.00 55.72 90 GLU A CA 1
ATOM 723 C C . GLU A 1 90 ? -22.339 -15.072 33.293 1.00 55.72 90 GLU A C 1
ATOM 725 O O . GLU A 1 90 ? -21.745 -15.772 34.115 1.00 55.72 90 GLU A O 1
ATOM 730 N N . ASP A 1 91 ? -23.305 -15.600 32.528 1.00 51.31 91 ASP A N 1
ATOM 731 C CA . ASP A 1 91 ? -23.782 -16.991 32.679 1.00 51.31 91 ASP A CA 1
ATOM 732 C C . ASP A 1 91 ? -23.021 -18.023 31.809 1.00 51.31 91 ASP A C 1
ATOM 734 O O . ASP A 1 91 ? -23.178 -19.235 31.988 1.00 51.31 91 ASP A O 1
ATOM 738 N N . ALA A 1 92 ? -22.125 -17.582 30.913 1.00 51.78 92 ALA A N 1
ATOM 739 C CA . ALA A 1 92 ? -21.273 -18.457 30.089 1.00 51.78 92 ALA A CA 1
ATOM 740 C C . ALA A 1 92 ? -19.817 -18.579 30.601 1.00 51.78 92 ALA A C 1
ATOM 742 O O . ALA A 1 92 ? -18.989 -19.278 30.007 1.00 51.78 92 ALA A O 1
ATOM 743 N N . HIS A 1 93 ? -19.473 -17.952 31.730 1.00 50.50 93 HIS A N 1
ATOM 744 C CA . HIS A 1 93 ? -18.106 -17.880 32.269 1.00 50.50 93 HIS A CA 1
ATOM 745 C C . HIS A 1 93 ? -17.652 -19.057 33.159 1.00 50.50 93 HIS A C 1
ATOM 747 O O . HIS A 1 93 ? -16.697 -18.938 33.927 1.00 50.50 93 HIS A O 1
ATOM 753 N N . ILE A 1 94 ? -18.229 -20.253 32.996 1.00 53.78 94 ILE A N 1
ATOM 754 C CA . ILE A 1 94 ? -17.751 -21.486 33.660 1.00 53.78 94 ILE A CA 1
ATOM 755 C C . ILE A 1 94 ? -16.965 -22.371 32.678 1.00 53.78 94 ILE A C 1
ATOM 757 O O . ILE A 1 94 ? -17.171 -23.572 32.636 1.00 53.78 94 ILE A O 1
ATOM 761 N N . PHE A 1 95 ? -16.065 -21.809 31.861 1.00 47.78 95 PHE A N 1
ATOM 762 C CA . PHE A 1 95 ? -14.871 -22.529 31.370 1.00 47.78 95 PHE A CA 1
ATOM 763 C C . PHE A 1 95 ? -13.866 -21.606 30.659 1.00 47.78 95 PHE A C 1
ATOM 765 O O . PHE A 1 95 ? -13.318 -21.957 29.617 1.00 47.78 95 PHE A O 1
ATOM 772 N N . GLN A 1 96 ? -13.552 -20.432 31.215 1.00 55.22 96 GLN A N 1
ATOM 773 C CA . GLN A 1 96 ? -12.253 -19.852 30.871 1.00 55.22 96 GLN A CA 1
ATOM 774 C C . GLN A 1 96 ? -11.186 -20.774 31.482 1.00 55.22 96 GLN A C 1
ATOM 776 O O . GLN A 1 96 ? -11.174 -20.935 32.710 1.00 55.22 96 GLN A O 1
ATOM 781 N N . PRO A 1 97 ? -10.315 -21.432 30.690 1.00 54.16 97 PRO A N 1
ATOM 782 C CA . PRO A 1 97 ? -9.175 -22.128 31.258 1.00 54.16 97 PRO A CA 1
ATOM 783 C C . PRO A 1 97 ? -8.402 -21.070 32.030 1.00 54.16 97 PRO A C 1
ATOM 785 O O . PRO A 1 97 ? -7.908 -20.118 31.431 1.00 54.16 97 PRO A O 1
ATOM 788 N N . LYS A 1 98 ? -8.385 -21.189 33.365 1.00 54.00 98 LYS A N 1
ATOM 789 C CA . LYS A 1 98 ? -7.656 -20.278 34.248 1.00 54.00 98 LYS A CA 1
ATOM 790 C C . LYS A 1 98 ? -6.278 -20.107 33.637 1.00 54.00 98 LYS A C 1
ATOM 792 O O . LYS A 1 98 ? -5.513 -21.071 33.609 1.00 54.00 98 LYS A O 1
ATOM 797 N N . HIS A 1 99 ? -6.013 -18.924 33.091 1.00 55.38 99 HIS A N 1
ATOM 798 C CA . HIS A 1 99 ? -4.726 -18.583 32.524 1.00 55.38 99 HIS A CA 1
ATOM 799 C C . HIS A 1 99 ? -3.751 -18.679 33.690 1.00 55.38 99 HIS A C 1
ATOM 801 O O . HIS A 1 99 ? -3.657 -17.774 34.520 1.00 55.38 99 HIS A O 1
ATOM 807 N N . LEU A 1 100 ? -3.107 -19.838 33.835 1.00 63.75 100 LEU A N 1
ATOM 808 C CA . LEU A 1 100 ? -2.045 -19.997 34.805 1.00 63.75 100 LEU A CA 1
ATOM 809 C C . LEU A 1 100 ? -1.032 -18.904 34.457 1.00 63.75 100 LEU A C 1
ATOM 811 O O . LEU A 1 100 ? -0.750 -18.712 33.267 1.00 63.75 100 LEU A O 1
ATOM 815 N N . PRO A 1 101 ? -0.561 -18.123 35.441 1.00 72.38 101 PRO A N 1
ATOM 816 C CA . PRO A 1 101 ? 0.458 -17.126 35.174 1.00 72.38 101 PRO A CA 1
ATOM 817 C C . PRO A 1 101 ? 1.616 -17.857 34.498 1.00 72.38 101 PRO A C 1
ATOM 819 O O . PRO A 1 101 ? 2.158 -18.814 35.058 1.00 72.38 101 PRO A O 1
ATOM 822 N N . GLU A 1 102 ? 1.919 -17.479 33.251 1.00 77.06 102 GLU A N 1
ATOM 823 C CA . GLU A 1 102 ? 3.079 -18.017 32.548 1.00 77.06 102 GLU A CA 1
ATOM 824 C C . GLU A 1 102 ? 4.279 -17.844 33.480 1.00 77.06 102 GLU A C 1
ATOM 826 O O . GLU A 1 102 ? 4.493 -16.763 34.035 1.00 77.06 102 GLU A O 1
ATOM 831 N N . SER A 1 103 ? 5.044 -18.915 33.697 1.00 89.62 103 SER A N 1
ATOM 832 C CA . SER A 1 103 ? 6.242 -18.809 34.521 1.00 89.62 103 SER A CA 1
ATOM 833 C C . SER A 1 103 ? 7.184 -17.770 33.909 1.00 89.62 103 SER A C 1
ATOM 835 O O . SER A 1 103 ? 7.293 -17.658 32.684 1.00 89.62 103 SER A O 1
ATOM 837 N N . GLU A 1 104 ? 7.903 -17.022 34.748 1.00 91.50 104 GLU A N 1
ATOM 838 C CA . GLU A 1 104 ? 8.862 -16.009 34.280 1.00 91.50 104 GLU A CA 1
ATOM 839 C C . GLU A 1 104 ? 9.880 -16.597 33.288 1.00 91.50 104 GLU A C 1
ATOM 841 O O . GLU A 1 104 ? 10.286 -15.937 32.331 1.00 91.50 104 GLU A O 1
ATOM 846 N N . ALA A 1 105 ? 10.225 -17.878 33.460 1.00 92.31 105 ALA A N 1
ATOM 847 C CA . ALA A 1 105 ? 11.074 -18.632 32.547 1.00 92.31 105 ALA A CA 1
ATOM 848 C C . ALA A 1 105 ? 10.461 -18.785 31.142 1.00 92.31 105 ALA A C 1
ATOM 850 O O . ALA A 1 105 ? 11.164 -18.603 30.148 1.00 92.31 105 ALA A O 1
ATOM 851 N N . SER A 1 106 ? 9.158 -19.075 31.046 1.00 91.38 106 SER A N 1
ATOM 852 C CA . SER A 1 106 ? 8.444 -19.182 29.765 1.00 91.38 106 SER A CA 1
ATOM 853 C C . SER A 1 106 ? 8.410 -17.837 29.034 1.00 91.38 106 SER A C 1
ATOM 855 O O . SER A 1 106 ? 8.744 -17.742 27.850 1.00 91.38 106 SER A O 1
ATOM 857 N N . LEU A 1 107 ? 8.102 -16.762 29.765 1.00 89.75 107 LEU A N 1
ATOM 858 C CA . LEU A 1 107 ? 8.067 -15.409 29.211 1.00 89.75 107 LEU A CA 1
ATOM 859 C C . LEU A 1 107 ? 9.463 -14.972 28.733 1.00 89.75 107 LEU A C 1
ATOM 861 O O . LEU A 1 107 ? 9.604 -14.410 27.643 1.00 89.75 107 LEU A O 1
ATOM 865 N N . HIS A 1 108 ? 10.510 -15.277 29.506 1.00 93.31 108 HIS A N 1
ATOM 866 C CA . HIS A 1 108 ? 11.894 -15.005 29.122 1.00 93.31 108 HIS A CA 1
ATOM 867 C C . HIS A 1 108 ? 12.306 -15.768 27.856 1.00 93.31 108 HIS A C 1
ATOM 869 O O . HIS A 1 108 ? 12.877 -15.162 26.947 1.00 93.31 108 HIS A O 1
ATOM 875 N N . ALA A 1 109 ? 11.961 -17.055 27.753 1.00 94.88 109 ALA A N 1
ATOM 876 C CA . ALA A 1 109 ? 12.232 -17.865 26.567 1.00 94.88 109 ALA A CA 1
ATOM 877 C C . ALA A 1 109 ? 11.543 -17.294 25.317 1.00 94.88 109 ALA A C 1
ATOM 879 O O . ALA A 1 109 ? 12.191 -17.122 24.283 1.00 94.88 109 ALA A O 1
ATOM 880 N N . ARG A 1 110 ? 10.265 -16.898 25.423 1.00 92.94 110 ARG A N 1
ATOM 881 C CA . ARG A 1 110 ? 9.536 -16.253 24.318 1.00 92.94 110 ARG A CA 1
ATOM 882 C C . ARG A 1 110 ? 10.179 -14.927 23.909 1.00 92.94 110 ARG A C 1
ATOM 884 O O . ARG A 1 110 ? 10.319 -14.650 22.721 1.00 92.94 110 ARG A O 1
ATOM 891 N N . ASN A 1 111 ? 10.624 -14.127 24.876 1.00 95.81 111 ASN A N 1
ATOM 892 C CA . ASN A 1 111 ? 11.301 -12.861 24.600 1.00 95.81 111 ASN A CA 1
ATOM 893 C C . ASN A 1 111 ? 12.676 -13.044 23.941 1.00 95.81 111 ASN A C 1
ATOM 895 O O . ASN A 1 111 ? 13.051 -12.223 23.103 1.00 95.81 111 ASN A O 1
ATOM 899 N N . ILE A 1 112 ? 13.431 -14.088 24.299 1.00 96.31 112 ILE A N 1
ATOM 900 C CA . ILE A 1 112 ? 14.686 -14.436 23.615 1.00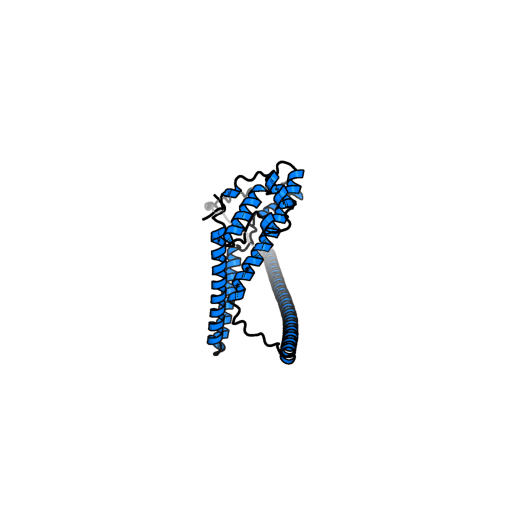 96.31 112 ILE A CA 1
ATOM 901 C C . ILE A 1 112 ? 14.390 -14.850 22.176 1.00 96.31 112 ILE A C 1
ATOM 903 O O . ILE A 1 112 ? 14.944 -14.245 21.261 1.00 96.31 112 ILE A O 1
ATOM 907 N N . ALA A 1 113 ? 13.460 -15.787 21.976 1.00 94.88 113 ALA A N 1
ATOM 908 C CA . ALA A 1 113 ? 13.080 -16.256 20.647 1.00 94.88 113 ALA A CA 1
ATOM 909 C C . ALA A 1 113 ? 12.606 -15.101 19.750 1.00 94.88 113 ALA A C 1
ATOM 911 O O . ALA A 1 113 ? 12.998 -15.001 18.590 1.00 94.88 113 ALA A O 1
ATOM 912 N N . PHE A 1 114 ? 11.827 -14.164 20.299 1.00 96.50 114 PHE A N 1
ATOM 913 C CA . PHE A 1 114 ? 11.388 -12.975 19.570 1.00 96.50 114 PHE A CA 1
ATOM 914 C C . PHE A 1 1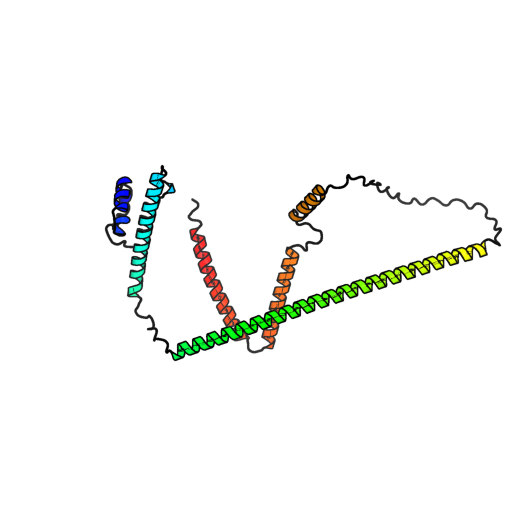14 ? 12.558 -12.053 19.190 1.00 96.50 114 PHE A C 1
ATOM 916 O O . PHE A 1 114 ? 12.619 -11.548 18.069 1.00 96.50 114 PHE A O 1
ATOM 923 N N . LYS A 1 115 ? 13.524 -11.848 20.096 1.00 97.75 115 LYS A N 1
ATOM 924 C CA . LYS A 1 115 ? 14.729 -11.053 19.808 1.00 97.75 115 LYS A CA 1
ATOM 925 C C . LYS A 1 115 ? 15.614 -11.705 18.747 1.00 97.75 115 LYS A C 1
ATOM 927 O O . LYS A 1 115 ? 16.160 -10.986 17.913 1.00 97.75 115 LYS A O 1
ATOM 932 N N . GLU A 1 116 ? 15.764 -13.024 18.777 1.00 97.75 116 GLU A N 1
ATOM 933 C CA . GLU A 1 116 ? 16.513 -13.780 17.768 1.00 97.75 116 GLU A CA 1
ATOM 934 C C . GLU A 1 116 ? 15.818 -13.709 16.408 1.00 97.75 116 GLU A C 1
ATOM 936 O O . GLU A 1 116 ? 16.438 -13.285 15.435 1.00 97.75 116 GLU A O 1
ATOM 941 N N . ALA A 1 117 ? 14.504 -13.941 16.361 1.00 96.69 117 ALA A N 1
ATOM 942 C CA . ALA A 1 117 ? 13.717 -13.812 15.137 1.00 96.69 117 ALA A CA 1
ATOM 943 C C . ALA A 1 117 ? 13.825 -12.411 14.505 1.00 96.69 117 ALA A C 1
ATOM 945 O O . ALA A 1 117 ? 13.914 -12.283 13.281 1.00 96.69 117 ALA A O 1
ATOM 946 N N . LEU A 1 118 ? 13.864 -11.349 15.321 1.00 97.44 118 LEU A N 1
ATOM 947 C CA . LEU A 1 118 ? 14.068 -9.980 14.837 1.00 97.44 118 LEU A CA 1
ATOM 948 C C . LEU A 1 118 ? 15.478 -9.739 14.282 1.00 97.44 118 LEU A C 1
ATOM 950 O O . LEU A 1 118 ? 15.624 -9.006 13.300 1.00 97.44 118 LEU A O 1
ATOM 954 N N . ARG A 1 119 ? 16.516 -10.336 14.881 1.00 98.06 119 ARG A N 1
ATOM 955 C CA . ARG A 1 119 ? 17.887 -10.267 14.348 1.00 98.06 119 ARG A CA 1
ATOM 956 C C . ARG A 1 119 ? 17.976 -10.987 13.004 1.00 98.06 119 ARG A C 1
ATOM 958 O O . ARG A 1 119 ? 18.392 -10.371 12.028 1.00 98.06 119 ARG A O 1
ATOM 965 N N . ASP A 1 120 ? 17.447 -12.203 12.916 1.00 96.25 120 ASP A N 1
ATOM 966 C CA . ASP A 1 120 ? 17.432 -12.984 11.675 1.00 96.25 120 ASP A CA 1
ATOM 967 C C . ASP A 1 120 ? 16.618 -12.305 10.565 1.00 96.25 120 ASP A C 1
ATOM 969 O O . ASP A 1 120 ? 16.971 -12.353 9.384 1.00 96.25 120 ASP A O 1
ATOM 973 N N . ALA A 1 121 ? 15.503 -11.656 10.913 1.00 96.00 121 ALA A N 1
ATOM 974 C CA . ALA A 1 121 ? 14.723 -10.868 9.963 1.00 96.00 121 ALA A CA 1
ATOM 975 C C . ALA A 1 121 ? 15.521 -9.666 9.431 1.00 96.00 121 ALA A C 1
ATOM 977 O O . ALA A 1 121 ? 15.497 -9.389 8.229 1.00 96.00 121 ALA A O 1
ATOM 978 N N . ARG A 1 122 ? 16.265 -8.976 10.304 1.00 98.06 122 ARG A N 1
ATOM 979 C CA . ARG A 1 122 ? 17.120 -7.849 9.918 1.00 98.06 122 ARG A CA 1
ATOM 980 C C . ARG A 1 122 ? 18.262 -8.290 9.004 1.00 98.06 122 ARG A C 1
ATOM 982 O O . ARG A 1 122 ? 18.493 -7.641 7.985 1.00 98.06 122 ARG A O 1
ATOM 989 N N . ASP A 1 123 ? 18.933 -9.389 9.325 1.00 97.62 123 ASP A N 1
ATOM 990 C CA . ASP A 1 123 ? 20.056 -9.890 8.530 1.00 97.62 123 ASP A CA 1
ATOM 991 C C . ASP A 1 123 ? 19.593 -10.366 7.148 1.00 97.62 123 ASP A C 1
ATOM 993 O O . ASP A 1 123 ? 20.212 -10.031 6.134 1.00 97.62 123 ASP A O 1
ATOM 997 N N . ARG A 1 124 ? 18.429 -11.029 7.071 1.00 95.81 124 ARG A N 1
ATOM 998 C CA . ARG A 1 124 ? 17.786 -11.365 5.790 1.00 95.81 124 ARG A CA 1
ATOM 999 C C . ARG A 1 124 ? 17.442 -10.125 4.967 1.00 95.81 124 ARG A C 1
ATOM 1001 O O . ARG A 1 124 ? 17.675 -10.123 3.760 1.00 95.81 124 ARG A O 1
ATOM 1008 N N . ALA A 1 125 ? 16.936 -9.062 5.592 1.00 96.25 125 ALA A N 1
ATOM 1009 C CA . ALA A 1 125 ? 16.628 -7.815 4.893 1.00 96.25 125 ALA A CA 1
ATOM 1010 C C . ALA A 1 125 ? 17.892 -7.128 4.339 1.00 96.25 125 ALA A C 1
ATOM 1012 O O . ALA A 1 125 ? 17.889 -6.638 3.208 1.00 96.25 125 ALA A O 1
ATOM 1013 N N . ILE A 1 126 ? 18.992 -7.133 5.098 1.00 97.06 126 ILE A N 1
ATOM 1014 C CA . ILE A 1 126 ? 20.288 -6.602 4.647 1.00 97.06 126 ILE A CA 1
ATOM 1015 C C . ILE A 1 126 ? 20.828 -7.432 3.474 1.00 97.06 126 ILE A C 1
ATOM 1017 O O . ILE A 1 126 ? 21.212 -6.871 2.445 1.00 97.06 126 ILE A O 1
ATOM 1021 N N . ALA A 1 127 ? 20.799 -8.762 3.585 1.00 97.94 127 ALA A N 1
ATOM 1022 C CA . ALA A 1 127 ? 21.229 -9.660 2.517 1.00 97.94 127 ALA A CA 1
ATOM 1023 C C . ALA A 1 127 ? 20.397 -9.477 1.236 1.00 97.94 127 ALA A C 1
ATOM 1025 O O . ALA A 1 127 ? 20.959 -9.424 0.139 1.00 97.94 127 ALA A O 1
ATOM 1026 N N . ALA A 1 128 ? 19.076 -9.312 1.367 1.00 96.56 128 ALA A N 1
ATOM 1027 C CA . ALA A 1 128 ? 18.179 -9.042 0.247 1.00 96.56 128 ALA A CA 1
ATOM 1028 C C . ALA A 1 128 ? 18.517 -7.717 -0.453 1.00 96.56 128 ALA A C 1
ATOM 1030 O O . ALA A 1 128 ? 18.601 -7.681 -1.680 1.00 96.56 128 ALA A O 1
ATOM 1031 N N . LYS A 1 129 ? 18.805 -6.653 0.306 1.00 97.19 129 LYS A N 1
ATOM 1032 C CA . LYS A 1 129 ? 19.204 -5.354 -0.255 1.00 97.19 129 LYS A CA 1
ATOM 1033 C C . LYS A 1 129 ? 20.506 -5.448 -1.059 1.00 97.19 129 LYS A C 1
ATOM 1035 O O . LYS A 1 129 ? 20.579 -4.939 -2.174 1.00 97.19 129 LYS A O 1
ATOM 1040 N N . HIS A 1 130 ? 21.514 -6.147 -0.537 1.00 97.75 130 HIS A N 1
ATOM 1041 C CA . HIS A 1 130 ? 22.766 -6.370 -1.269 1.00 97.75 130 HIS A CA 1
ATOM 1042 C C . HIS A 1 130 ? 22.594 -7.289 -2.485 1.00 97.75 130 HIS A C 1
ATOM 1044 O O . HIS A 1 130 ? 23.312 -7.156 -3.476 1.00 97.75 130 HIS A O 1
ATOM 1050 N N . ALA A 1 131 ? 21.671 -8.251 -2.435 1.00 97.31 131 ALA A N 1
ATOM 1051 C CA . ALA A 1 131 ? 21.328 -9.062 -3.599 1.00 97.31 131 ALA A CA 1
ATOM 1052 C C . ALA A 1 131 ? 20.645 -8.218 -4.688 1.00 97.31 131 ALA A C 1
ATOM 1054 O O . ALA A 1 131 ? 20.986 -8.351 -5.863 1.00 97.31 131 ALA A O 1
ATOM 1055 N N . GLU A 1 132 ? 19.742 -7.313 -4.304 1.00 97.19 132 GLU A N 1
ATOM 1056 C CA . GLU A 1 132 ? 19.096 -6.387 -5.231 1.00 97.19 132 GLU A CA 1
ATOM 1057 C C . GLU A 1 132 ? 20.108 -5.436 -5.880 1.00 97.19 132 GLU A C 1
ATOM 1059 O O . GLU A 1 132 ? 20.107 -5.286 -7.100 1.00 97.19 132 GLU A O 1
ATOM 1064 N N . GLU A 1 133 ? 21.011 -4.844 -5.098 1.00 98.06 133 GLU A N 1
ATOM 1065 C CA . GLU A 1 133 ? 22.051 -3.942 -5.603 1.00 98.06 133 GLU A CA 1
ATOM 1066 C C . GLU A 1 133 ? 22.955 -4.636 -6.632 1.00 98.06 133 GLU A C 1
ATOM 1068 O O . GLU A 1 133 ? 23.133 -4.129 -7.742 1.00 98.06 133 GLU A O 1
ATOM 1073 N N . ARG A 1 134 ? 23.416 -5.858 -6.332 1.00 98.00 134 ARG A N 1
ATOM 1074 C CA . ARG A 1 134 ? 24.179 -6.681 -7.285 1.00 98.00 134 ARG A CA 1
ATOM 1075 C C . ARG A 1 134 ? 23.380 -6.998 -8.549 1.00 98.00 134 ARG A C 1
ATOM 1077 O O . ARG A 1 134 ? 23.919 -6.957 -9.653 1.00 98.00 134 ARG A O 1
ATOM 1084 N N . ALA A 1 135 ? 22.084 -7.286 -8.421 1.00 97.50 135 ALA A N 1
ATOM 1085 C CA . ALA A 1 135 ? 21.222 -7.522 -9.577 1.00 97.50 135 ALA A CA 1
ATOM 1086 C C . ALA A 1 135 ? 21.032 -6.253 -10.429 1.00 97.50 135 ALA A C 1
ATOM 1088 O O . ALA A 1 135 ? 20.964 -6.334 -11.659 1.00 97.50 135 ALA A O 1
ATOM 1089 N N . GLN A 1 136 ? 20.954 -5.075 -9.806 1.00 97.69 136 GLN A N 1
ATOM 1090 C CA . GLN A 1 136 ? 20.879 -3.795 -10.511 1.00 97.69 136 GLN A CA 1
ATOM 1091 C C . GLN A 1 136 ? 22.191 -3.464 -11.233 1.00 97.69 136 GLN A C 1
ATOM 1093 O O . GLN A 1 136 ? 22.152 -3.016 -12.381 1.00 97.69 136 GLN A O 1
ATOM 1098 N N . GLU A 1 137 ? 23.337 -3.719 -10.607 1.00 98.12 137 GLU A N 1
ATOM 1099 C CA . GLU A 1 137 ? 24.655 -3.549 -11.221 1.00 98.12 137 GLU A CA 1
ATOM 1100 C C . GLU A 1 137 ? 24.823 -4.465 -12.438 1.00 98.12 137 GLU A C 1
ATOM 1102 O O . GLU A 1 137 ? 25.065 -3.974 -13.543 1.00 98.12 137 GLU A O 1
ATOM 1107 N N . ALA A 1 138 ? 24.519 -5.758 -12.294 1.00 98.12 138 ALA A N 1
ATOM 1108 C CA . ALA A 1 138 ? 24.544 -6.711 -13.402 1.00 98.12 138 ALA A CA 1
ATOM 1109 C C . ALA A 1 138 ? 23.634 -6.280 -14.572 1.00 98.12 138 ALA A C 1
ATOM 1111 O O . ALA A 1 138 ? 23.987 -6.427 -15.745 1.00 98.12 138 ALA A O 1
ATOM 1112 N N . ARG A 1 139 ? 22.464 -5.684 -14.286 1.00 98.00 139 ARG A N 1
ATOM 1113 C CA . ARG A 1 139 ? 21.579 -5.118 -15.324 1.00 98.00 139 ARG A CA 1
ATOM 1114 C C . ARG A 1 139 ? 22.210 -3.923 -16.040 1.00 98.00 139 ARG A C 1
ATOM 1116 O O . ARG A 1 139 ? 22.053 -3.803 -17.257 1.00 98.00 139 ARG A O 1
ATOM 1123 N N . ARG A 1 140 ? 22.897 -3.035 -15.315 1.00 98.06 140 ARG A N 1
ATOM 1124 C CA . ARG A 1 140 ? 23.593 -1.876 -15.899 1.00 98.06 140 ARG A CA 1
ATOM 1125 C C . ARG A 1 140 ? 24.748 -2.322 -16.789 1.00 98.06 140 ARG A C 1
ATOM 1127 O O . ARG A 1 140 ? 24.861 -1.826 -17.910 1.00 98.06 140 ARG A O 1
ATOM 1134 N N . GLU A 1 141 ? 25.542 -3.289 -16.343 1.00 98.25 141 GLU A N 1
ATOM 1135 C CA . GLU A 1 141 ? 26.632 -3.868 -17.134 1.00 98.25 141 GLU A CA 1
ATOM 1136 C C . GLU A 1 141 ? 26.115 -4.560 -18.397 1.00 98.25 141 GLU A C 1
ATOM 1138 O O . GLU A 1 141 ? 26.608 -4.296 -19.494 1.00 98.25 141 GLU A O 1
ATOM 1143 N N . ALA A 1 142 ? 25.052 -5.362 -18.284 1.00 98.19 142 ALA A N 1
ATOM 1144 C CA . ALA A 1 142 ? 24.424 -6.002 -19.438 1.00 98.19 142 ALA A CA 1
ATOM 1145 C C . ALA A 1 142 ? 23.899 -4.976 -20.460 1.00 98.19 142 ALA A C 1
ATOM 1147 O O . ALA A 1 142 ? 24.030 -5.166 -21.674 1.00 98.19 142 ALA A O 1
ATOM 1148 N N . LEU A 1 143 ? 23.320 -3.864 -19.990 1.00 97.94 143 LEU A N 1
ATOM 1149 C CA . LEU A 1 143 ? 22.865 -2.781 -20.862 1.00 97.94 143 LEU A CA 1
ATOM 1150 C C . LEU A 1 143 ? 24.041 -2.062 -21.537 1.00 97.94 143 LEU A C 1
ATOM 1152 O O . LEU A 1 143 ? 23.973 -1.781 -22.736 1.00 97.94 143 LEU A O 1
ATOM 1156 N N . LYS A 1 144 ? 25.122 -1.801 -20.795 1.00 98.31 144 LYS A N 1
ATOM 1157 C CA . LYS A 1 144 ? 26.354 -1.208 -21.324 1.00 98.31 144 LYS A CA 1
ATOM 1158 C C . LYS A 1 144 ? 26.954 -2.088 -22.425 1.00 98.31 144 LYS A C 1
ATOM 1160 O O . LYS A 1 144 ? 27.122 -1.608 -23.543 1.00 98.31 144 LYS A O 1
ATOM 1165 N N . ALA A 1 145 ? 27.124 -3.385 -22.168 1.00 98.31 145 ALA A N 1
ATOM 1166 C CA . ALA A 1 145 ? 27.625 -4.350 -23.148 1.00 98.31 145 ALA A CA 1
ATOM 1167 C C . ALA A 1 145 ? 26.735 -4.431 -24.404 1.00 98.31 145 ALA A C 1
ATOM 1169 O O . ALA A 1 145 ? 27.219 -4.509 -25.536 1.00 98.31 145 ALA A O 1
ATOM 1170 N N . LYS A 1 146 ? 25.405 -4.364 -24.239 1.00 98.31 146 LYS A N 1
ATOM 1171 C CA . LYS A 1 146 ? 24.468 -4.314 -25.373 1.00 98.31 146 LYS A CA 1
ATOM 1172 C C . LYS A 1 146 ? 24.665 -3.054 -26.219 1.00 98.31 146 LYS A C 1
ATOM 1174 O O . LYS A 1 146 ? 24.637 -3.145 -27.448 1.00 98.31 146 LYS A O 1
ATOM 1179 N N . ASN A 1 147 ? 24.848 -1.899 -25.585 1.00 97.12 147 ASN A N 1
ATOM 1180 C CA . ASN A 1 147 ? 25.071 -0.633 -26.281 1.00 97.12 147 ASN A CA 1
ATOM 1181 C C . ASN A 1 147 ? 26.416 -0.619 -27.014 1.00 97.12 147 ASN A C 1
ATOM 1183 O O . ASN A 1 147 ? 26.455 -0.217 -28.174 1.00 97.12 147 ASN A O 1
ATOM 1187 N N . GLU A 1 148 ? 27.479 -1.135 -26.398 1.00 98.25 148 GLU A N 1
ATOM 1188 C CA . GLU A 1 148 ? 28.793 -1.306 -27.031 1.00 98.25 148 GLU A CA 1
ATOM 1189 C C . GLU A 1 148 ? 28.706 -2.222 -28.258 1.00 98.25 148 GLU A C 1
ATOM 1191 O O . GLU A 1 148 ? 29.183 -1.871 -29.336 1.00 98.25 148 GLU A O 1
ATOM 1196 N N . ARG A 1 149 ? 27.980 -3.345 -28.163 1.00 98.31 149 ARG A N 1
ATOM 1197 C CA . ARG A 1 149 ? 27.736 -4.226 -29.317 1.00 98.31 149 ARG A CA 1
ATOM 1198 C C . ARG A 1 149 ? 26.978 -3.520 -30.444 1.00 98.31 149 ARG A C 1
ATOM 1200 O O . ARG A 1 149 ? 27.233 -3.780 -31.620 1.00 98.31 149 ARG A O 1
ATOM 1207 N N . LEU A 1 150 ? 26.010 -2.666 -30.112 1.00 97.56 150 LEU A N 1
ATOM 1208 C CA . LEU A 1 150 ? 25.287 -1.874 -31.109 1.00 97.56 150 LEU A CA 1
ATOM 1209 C C . LEU A 1 150 ? 26.175 -0.791 -31.734 1.00 97.56 150 LEU A C 1
ATOM 1211 O O . LEU A 1 150 ? 26.029 -0.533 -32.927 1.00 97.56 150 LEU A O 1
ATOM 1215 N N . ALA A 1 151 ? 27.086 -0.191 -30.967 1.00 98.06 151 ALA A N 1
ATOM 1216 C CA . ALA A 1 151 ? 28.072 0.759 -31.471 1.00 98.06 151 ALA A CA 1
ATOM 1217 C C . ALA A 1 151 ? 29.044 0.080 -32.447 1.00 98.06 151 ALA A C 1
ATOM 1219 O O . ALA A 1 151 ? 29.133 0.514 -33.592 1.00 98.06 151 ALA A O 1
ATOM 1220 N N . ALA A 1 152 ? 29.624 -1.064 -32.072 1.00 98.25 152 ALA A N 1
ATOM 1221 C CA . ALA A 1 152 ? 30.500 -1.846 -32.947 1.00 98.25 152 ALA A CA 1
ATOM 1222 C C . ALA A 1 152 ? 29.805 -2.241 -34.264 1.00 98.25 152 ALA A C 1
ATOM 1224 O O . ALA A 1 152 ? 30.365 -2.088 -35.345 1.00 98.25 152 ALA A O 1
ATOM 1225 N N . LYS A 1 153 ? 28.529 -2.654 -34.208 1.00 98.38 153 LYS A N 1
ATOM 1226 C CA . LYS A 1 153 ? 27.733 -2.931 -35.420 1.00 98.38 153 LYS A CA 1
ATOM 1227 C C . LYS A 1 153 ? 27.518 -1.697 -36.301 1.00 98.38 153 LYS A C 1
ATOM 1229 O O . LYS A 1 153 ? 27.381 -1.828 -37.517 1.00 98.38 153 LYS A O 1
ATOM 1234 N N . ARG A 1 154 ? 27.404 -0.506 -35.708 1.00 98.06 154 ARG A N 1
ATOM 1235 C CA . ARG A 1 154 ? 27.269 0.750 -36.462 1.00 98.06 154 ARG A CA 1
ATOM 1236 C C . ARG A 1 154 ? 28.584 1.122 -37.134 1.00 98.06 154 ARG A C 1
ATOM 1238 O O . ARG A 1 154 ? 28.542 1.523 -38.291 1.00 98.06 154 ARG A O 1
ATOM 1245 N N . GLU A 1 155 ? 29.708 0.940 -36.451 1.00 98.25 155 GLU A N 1
ATOM 1246 C CA . GLU A 1 155 ? 31.048 1.158 -37.004 1.00 98.25 155 GLU A CA 1
ATOM 1247 C C . GLU A 1 155 ? 31.356 0.177 -38.137 1.00 98.25 155 GLU A C 1
ATOM 1249 O O . GLU A 1 155 ? 31.735 0.608 -39.219 1.00 98.25 155 GLU A O 1
ATOM 1254 N N . GLU A 1 156 ? 31.074 -1.116 -37.958 1.00 98.25 156 GLU A N 1
ATOM 1255 C CA . GLU A 1 156 ? 31.215 -2.130 -39.013 1.00 98.25 156 GLU A CA 1
ATOM 1256 C C . GLU A 1 156 ? 30.377 -1.768 -40.249 1.00 98.25 156 GLU A C 1
ATOM 1258 O O . GLU A 1 156 ? 30.849 -1.812 -41.387 1.00 98.25 156 GLU A O 1
ATOM 1263 N N . LYS A 1 157 ? 29.124 -1.343 -40.035 1.00 98.12 157 LYS A N 1
ATOM 1264 C CA . LYS A 1 157 ? 28.247 -0.897 -41.123 1.00 98.12 157 LYS A CA 1
ATOM 1265 C C . LYS A 1 157 ? 28.767 0.377 -41.798 1.00 98.12 157 LYS A C 1
ATOM 1267 O O . LYS A 1 157 ? 28.608 0.510 -43.010 1.00 98.12 157 LYS A O 1
ATOM 1272 N N . ALA A 1 158 ? 29.356 1.304 -41.042 1.00 98.06 158 ALA A N 1
ATOM 1273 C CA . ALA A 1 158 ? 29.953 2.525 -41.575 1.00 98.06 158 ALA A CA 1
ATOM 1274 C C . ALA A 1 158 ? 31.203 2.216 -42.413 1.00 98.06 158 ALA A C 1
ATOM 1276 O O . ALA A 1 158 ? 31.279 2.677 -43.549 1.00 98.06 158 ALA A O 1
ATOM 1277 N N . ALA A 1 159 ? 32.101 1.364 -41.914 1.00 98.31 159 ALA A N 1
ATOM 1278 C CA . ALA A 1 159 ? 33.298 0.917 -42.624 1.00 98.31 159 ALA A CA 1
ATOM 1279 C C . ALA A 1 159 ? 32.944 0.167 -43.918 1.00 98.31 159 ALA A C 1
ATOM 1281 O O . ALA A 1 159 ? 33.515 0.430 -44.973 1.00 98.31 159 ALA A O 1
ATOM 1282 N N . LYS A 1 160 ? 31.931 -0.710 -43.881 1.00 98.38 160 LYS A N 1
ATOM 1283 C CA . LYS A 1 160 ? 31.424 -1.371 -45.091 1.00 98.38 160 LYS A CA 1
ATOM 1284 C C . LYS A 1 160 ? 30.866 -0.367 -46.103 1.00 98.38 160 LYS A C 1
ATOM 1286 O O . LYS A 1 160 ? 31.139 -0.477 -47.293 1.00 98.38 160 LYS A O 1
ATOM 1291 N N . ALA A 1 161 ? 30.106 0.626 -45.641 1.00 98.25 161 ALA A N 1
ATOM 1292 C CA . ALA A 1 161 ? 29.576 1.669 -46.515 1.00 98.25 161 ALA A CA 1
ATOM 1293 C C . ALA A 1 161 ? 30.682 2.556 -47.114 1.00 98.25 161 ALA A C 1
ATOM 1295 O O . ALA A 1 161 ? 30.528 3.036 -48.236 1.00 98.25 161 ALA A O 1
ATOM 1296 N N . GLU A 1 162 ? 31.774 2.786 -46.387 1.00 98.25 162 GLU A N 1
ATOM 1297 C CA . GLU A 1 162 ? 32.959 3.488 -46.881 1.00 98.25 162 GLU A CA 1
ATOM 1298 C C . GLU A 1 162 ? 33.698 2.665 -47.942 1.00 98.25 162 GLU A C 1
ATOM 1300 O O . GLU A 1 162 ? 33.910 3.164 -49.045 1.00 98.25 162 GLU A O 1
ATOM 1305 N N . HIS A 1 163 ? 33.962 1.384 -47.679 1.00 98.31 163 HIS A N 1
ATOM 1306 C CA . HIS A 1 163 ? 34.548 0.463 -48.656 1.00 98.31 163 HIS A CA 1
ATOM 1307 C C . HIS A 1 163 ? 33.722 0.398 -49.953 1.00 98.31 163 HIS A C 1
ATOM 1309 O O . HIS A 1 163 ? 34.253 0.578 -51.048 1.00 98.31 163 HIS A O 1
ATOM 1315 N N . ASP A 1 164 ? 32.397 0.242 -49.844 1.00 97.88 164 ASP A N 1
ATOM 1316 C CA . ASP A 1 164 ? 31.493 0.235 -51.000 1.00 97.88 164 ASP A CA 1
ATOM 1317 C C . ASP A 1 164 ? 31.537 1.570 -51.779 1.00 97.88 164 ASP A C 1
ATOM 1319 O O . ASP A 1 164 ? 31.364 1.594 -53.003 1.00 97.88 164 ASP A O 1
ATOM 1323 N N . ARG A 1 165 ? 31.749 2.706 -51.095 1.00 98.19 165 ARG A N 1
ATOM 1324 C CA . ARG A 1 165 ? 31.928 4.021 -51.741 1.00 98.19 165 ARG A CA 1
ATOM 1325 C C . ARG A 1 165 ? 33.262 4.098 -52.479 1.00 98.19 165 ARG A C 1
ATOM 1327 O O . ARG A 1 165 ? 33.275 4.580 -53.613 1.00 98.19 165 ARG A O 1
ATOM 1334 N N . GLU A 1 166 ? 34.348 3.614 -51.884 1.00 98.19 166 GLU A N 1
ATOM 1335 C CA . GLU A 1 166 ? 35.667 3.570 -52.522 1.00 98.19 166 GLU A CA 1
ATOM 1336 C C . GLU A 1 166 ? 35.679 2.669 -53.759 1.00 98.19 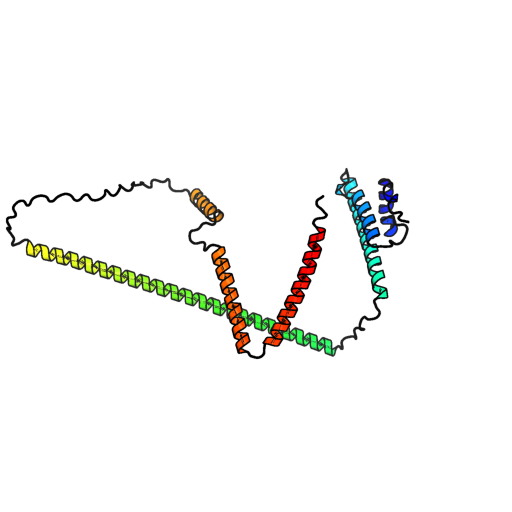166 GLU A C 1
ATOM 1338 O O . GLU A 1 166 ? 36.177 3.075 -54.810 1.00 98.19 166 GLU A O 1
ATOM 1343 N N . GLU A 1 167 ? 35.082 1.476 -53.685 1.00 98.25 167 GLU A N 1
ATOM 1344 C CA . GLU A 1 167 ? 34.974 0.573 -54.835 1.00 98.25 167 GLU A CA 1
ATOM 1345 C C . GLU A 1 167 ? 34.196 1.211 -55.989 1.00 98.25 167 GLU A C 1
ATOM 1347 O O . GLU A 1 167 ? 34.624 1.152 -57.146 1.00 98.25 167 GLU A O 1
ATOM 1352 N N . ARG A 1 168 ? 33.081 1.890 -55.688 1.00 97.88 168 ARG A N 1
ATOM 1353 C CA . ARG A 1 168 ? 32.319 2.643 -56.697 1.00 97.88 168 ARG A CA 1
ATOM 1354 C C . ARG A 1 168 ? 33.143 3.782 -57.292 1.00 97.88 168 ARG A C 1
ATOM 1356 O O . ARG A 1 168 ? 33.100 3.973 -58.508 1.00 97.88 168 ARG A O 1
ATOM 1363 N N . ALA A 1 169 ? 33.900 4.516 -56.477 1.00 97.75 169 ALA A N 1
ATOM 1364 C CA . ALA A 1 169 ? 34.779 5.581 -56.954 1.00 97.75 169 ALA A CA 1
ATOM 1365 C C . ALA A 1 169 ? 35.871 5.035 -57.891 1.00 97.75 169 ALA A C 1
ATOM 1367 O O . ALA A 1 169 ? 36.043 5.556 -58.996 1.00 97.75 169 ALA A O 1
ATOM 1368 N N . ARG A 1 170 ? 36.528 3.927 -57.518 1.00 97.44 170 ARG A N 1
ATOM 1369 C CA . ARG A 1 170 ? 37.512 3.226 -58.363 1.00 97.44 170 ARG A CA 1
ATOM 1370 C C . ARG A 1 170 ? 36.894 2.736 -59.671 1.00 97.44 170 ARG A C 1
ATOM 1372 O O . ARG A 1 170 ? 37.495 2.887 -60.733 1.00 97.44 170 ARG A O 1
ATOM 1379 N N . ALA A 1 171 ? 35.678 2.192 -59.632 1.00 96.44 171 ALA A N 1
ATOM 1380 C CA . ALA A 1 171 ? 34.966 1.764 -60.834 1.00 96.44 171 ALA A CA 1
ATOM 1381 C C . ALA A 1 171 ? 34.672 2.939 -61.788 1.00 96.44 171 ALA A C 1
ATOM 1383 O O . ALA A 1 171 ? 34.823 2.797 -63.004 1.00 96.44 171 ALA A O 1
ATOM 1384 N N . ILE A 1 172 ? 34.292 4.106 -61.255 1.00 95.62 172 ILE A N 1
ATOM 1385 C CA . ILE A 1 172 ? 34.082 5.331 -62.043 1.00 95.62 172 ILE A CA 1
ATOM 1386 C C . ILE A 1 172 ? 35.402 5.815 -62.659 1.00 95.62 172 ILE A C 1
ATOM 1388 O O . ILE A 1 172 ? 35.431 6.155 -63.843 1.00 95.62 172 ILE A O 1
ATOM 1392 N N . GLU A 1 173 ? 36.499 5.821 -61.899 1.00 95.88 173 GLU A N 1
ATOM 1393 C CA . GLU A 1 173 ? 37.814 6.222 -62.411 1.00 95.88 173 GLU A CA 1
ATOM 1394 C C . GLU A 1 173 ? 38.307 5.281 -63.520 1.00 95.88 173 GLU A C 1
ATOM 1396 O O . GLU A 1 173 ? 38.746 5.738 -64.578 1.00 95.88 173 GLU A O 1
ATOM 1401 N N . ASN A 1 174 ? 38.158 3.968 -63.332 1.00 93.94 174 ASN A N 1
ATOM 1402 C CA . ASN A 1 174 ? 38.511 2.972 -64.341 1.00 93.94 174 ASN A CA 1
ATOM 1403 C C . ASN A 1 174 ? 37.696 3.141 -65.632 1.00 93.94 174 ASN A C 1
ATOM 1405 O O . ASN A 1 174 ? 38.266 3.035 -66.719 1.00 93.94 174 ASN A O 1
ATOM 1409 N N . ARG A 1 175 ? 36.396 3.471 -65.540 1.00 92.62 175 ARG A N 1
ATOM 1410 C CA . ARG A 1 175 ? 35.581 3.820 -66.721 1.00 92.62 175 ARG A CA 1
ATOM 1411 C C . ARG A 1 175 ? 36.140 5.042 -67.448 1.00 92.62 175 ARG A C 1
ATOM 1413 O O . ARG A 1 175 ? 36.385 4.963 -68.647 1.00 92.62 175 ARG A O 1
ATOM 1420 N N . ARG A 1 176 ? 36.454 6.123 -66.720 1.00 91.69 176 ARG A N 1
ATOM 1421 C CA . ARG A 1 176 ? 37.064 7.334 -67.304 1.00 91.69 176 ARG A CA 1
ATOM 1422 C C . ARG A 1 176 ? 38.383 7.032 -68.023 1.00 91.69 176 ARG A C 1
ATOM 1424 O O . ARG A 1 176 ? 38.615 7.551 -69.110 1.00 91.69 176 ARG A O 1
ATOM 1431 N N . ARG A 1 177 ? 39.236 6.172 -67.453 1.00 89.00 177 ARG A N 1
ATOM 1432 C CA . ARG A 1 177 ? 40.496 5.740 -68.092 1.00 89.00 177 ARG A CA 1
ATOM 1433 C C . ARG A 1 177 ? 40.257 4.879 -69.341 1.00 89.00 177 ARG A C 1
ATOM 1435 O O . ARG A 1 177 ? 40.998 5.009 -70.314 1.00 89.00 177 ARG A O 1
ATOM 1442 N N . GLY A 1 178 ? 39.239 4.016 -69.326 1.00 84.75 178 GLY A N 1
ATOM 1443 C CA . GLY A 1 178 ? 38.861 3.164 -70.459 1.00 84.75 178 GLY A CA 1
ATOM 1444 C C . GLY A 1 178 ? 38.305 3.940 -71.658 1.00 84.75 178 GLY A C 1
ATOM 1445 O O . GLY A 1 178 ? 38.683 3.659 -72.797 1.00 84.75 178 GLY A O 1
ATOM 1446 N N . ASP A 1 179 ? 37.486 4.965 -71.414 1.00 72.56 179 ASP A N 1
ATOM 1447 C CA . ASP A 1 179 ? 36.857 5.780 -72.468 1.00 72.56 179 ASP A CA 1
ATOM 1448 C C . ASP A 1 179 ? 37.881 6.600 -73.280 1.00 72.56 179 ASP A C 1
ATOM 1450 O O . ASP A 1 179 ? 37.740 6.777 -74.496 1.00 72.56 179 ASP A O 1
ATOM 1454 N N . ILE A 1 180 ? 38.985 7.017 -72.650 1.00 63.28 180 ILE A N 1
ATOM 1455 C CA . ILE A 1 180 ? 40.119 7.667 -73.334 1.00 63.28 180 ILE A CA 1
ATOM 1456 C C . ILE A 1 180 ? 40.806 6.697 -74.314 1.00 63.28 180 ILE A C 1
ATOM 1458 O O . ILE A 1 180 ? 41.350 7.115 -75.335 1.00 63.28 180 ILE A O 1
ATOM 1462 N N . ARG A 1 181 ? 40.767 5.384 -74.046 1.00 63.22 181 ARG A N 1
ATOM 1463 C CA . ARG A 1 181 ? 41.412 4.372 -74.896 1.00 63.22 181 ARG A CA 1
ATOM 1464 C C . ARG A 1 181 ? 40.529 3.924 -76.071 1.00 63.22 181 ARG A C 1
ATOM 1466 O O . ARG A 1 181 ? 41.072 3.561 -77.110 1.00 63.22 181 ARG A O 1
ATOM 1473 N N . CYS A 1 182 ? 39.199 4.005 -75.961 1.00 56.72 182 CYS A N 1
ATOM 1474 C CA . CYS A 1 182 ? 38.273 3.625 -77.046 1.00 56.72 182 CYS A CA 1
ATOM 1475 C C . CYS A 1 182 ? 37.942 4.760 -78.033 1.00 56.72 182 CYS A C 1
ATOM 1477 O O . CYS A 1 182 ? 37.506 4.494 -79.152 1.00 56.72 182 CYS A O 1
ATOM 1479 N N . SER A 1 183 ? 38.196 6.021 -77.678 1.00 54.72 183 SER A N 1
ATOM 1480 C CA . SER A 1 183 ? 37.881 7.180 -78.531 1.00 54.72 183 SER A CA 1
ATOM 1481 C C . SER A 1 183 ? 38.859 7.407 -79.701 1.00 54.72 183 SER A C 1
ATOM 1483 O O . SER A 1 183 ? 38.590 8.245 -80.560 1.00 54.72 183 SER A O 1
ATOM 1485 N N . ARG A 1 184 ? 39.959 6.641 -79.816 1.00 52.78 184 ARG A N 1
ATOM 1486 C CA . ARG A 1 184 ? 40.990 6.848 -80.858 1.00 52.78 184 ARG A CA 1
ATOM 1487 C C . ARG A 1 184 ? 40.836 5.993 -82.131 1.00 52.78 184 ARG A C 1
ATOM 1489 O O . ARG A 1 184 ? 41.688 6.093 -83.008 1.00 52.78 184 ARG A O 1
ATOM 1496 N N . GLY A 1 185 ? 39.789 5.172 -82.287 1.00 55.88 185 GLY A N 1
ATOM 1497 C CA . GLY A 1 185 ? 39.822 4.145 -83.346 1.00 55.88 185 GLY A CA 1
ATOM 1498 C C . GLY A 1 185 ? 38.523 3.635 -83.963 1.00 55.88 185 GLY A C 1
ATOM 1499 O O . GLY A 1 185 ? 38.583 2.603 -84.623 1.00 55.88 185 GLY A O 1
ATOM 1500 N N . GLN A 1 186 ? 37.368 4.291 -83.814 1.00 52.06 186 GLN A N 1
ATOM 1501 C CA . GLN A 1 186 ? 36.149 3.833 -84.502 1.00 52.06 186 GLN A CA 1
ATOM 1502 C C . GLN A 1 186 ? 35.443 4.952 -85.276 1.00 52.06 186 GLN A C 1
ATOM 1504 O O . GLN A 1 186 ? 34.462 5.537 -84.832 1.00 52.06 186 GLN A O 1
ATOM 1509 N N . LYS A 1 187 ? 35.903 5.175 -86.517 1.00 55.62 187 LYS A N 1
ATOM 1510 C CA . LYS A 1 187 ? 35.033 5.601 -87.626 1.00 55.62 187 LYS A CA 1
ATOM 1511 C C . LYS A 1 187 ? 34.120 4.421 -87.973 1.00 55.62 187 LYS A C 1
ATOM 1513 O O . LYS A 1 187 ? 34.402 3.677 -88.908 1.00 55.62 187 LYS A O 1
ATOM 1518 N N . LEU A 1 188 ? 33.045 4.216 -87.217 1.00 51.91 188 LEU A N 1
ATOM 1519 C CA . LEU A 1 188 ? 31.991 3.292 -87.624 1.00 51.91 188 LEU A CA 1
ATOM 1520 C C . LEU A 1 188 ? 30.789 4.080 -88.133 1.00 51.91 188 LEU A C 1
ATOM 1522 O O . LEU A 1 188 ? 30.105 4.783 -87.398 1.00 51.91 188 LEU A O 1
ATOM 1526 N N . LYS A 1 189 ? 30.581 3.932 -89.442 1.00 56.84 189 LYS A N 1
ATOM 1527 C CA . LYS A 1 189 ? 29.352 4.223 -90.170 1.00 56.84 189 LYS A CA 1
ATOM 1528 C C . LYS A 1 189 ? 28.184 3.545 -89.446 1.00 56.84 189 LYS A C 1
ATOM 1530 O O . LYS A 1 189 ? 28.121 2.319 -89.421 1.00 56.84 189 LYS A O 1
ATOM 1535 N N . THR A 1 190 ? 27.240 4.311 -88.919 1.00 48.69 190 THR A N 1
ATOM 1536 C CA . THR A 1 190 ? 25.929 3.786 -88.529 1.00 48.69 190 THR A CA 1
ATOM 1537 C C . THR A 1 190 ? 24.857 4.566 -89.273 1.00 48.69 190 THR A C 1
ATOM 1539 O O . THR A 1 190 ? 24.678 5.767 -89.093 1.00 48.69 190 THR A O 1
ATOM 1542 N N . GLY A 1 191 ? 24.182 3.866 -90.186 1.00 57.62 191 GLY A N 1
ATOM 1543 C CA . GLY A 1 191 ? 22.941 4.335 -90.784 1.00 57.62 191 GLY A CA 1
ATOM 1544 C C . GLY A 1 191 ? 21.811 4.368 -89.745 1.00 57.62 191 GLY A C 1
ATOM 1545 O O . GLY A 1 191 ? 21.889 3.672 -88.725 1.00 57.62 191 GLY A O 1
ATOM 1546 N N . PRO A 1 192 ? 20.762 5.166 -89.992 1.00 52.72 192 PRO A N 1
ATOM 1547 C CA . PRO A 1 192 ? 19.646 5.338 -89.072 1.00 52.72 192 PRO A CA 1
ATOM 1548 C C . PRO A 1 192 ? 18.884 4.017 -88.916 1.00 52.72 192 PRO A C 1
ATOM 1550 O O . PRO A 1 192 ? 18.280 3.521 -89.866 1.00 52.72 192 PRO A O 1
ATOM 1553 N N . LYS A 1 193 ? 18.914 3.427 -87.715 1.00 59.16 193 LYS A N 1
ATOM 1554 C CA . LYS A 1 193 ? 18.010 2.326 -87.359 1.00 59.16 193 LYS A CA 1
ATOM 1555 C C . LYS A 1 193 ? 16.680 2.896 -86.850 1.00 59.16 193 LYS A C 1
ATOM 1557 O O . LYS A 1 193 ? 16.697 3.853 -86.075 1.00 59.16 193 LYS A O 1
ATOM 1562 N N . PRO A 1 194 ? 15.546 2.318 -87.280 1.00 56.28 194 PRO A N 1
ATOM 1563 C CA . PRO A 1 194 ? 14.217 2.842 -87.013 1.00 56.28 194 PRO A CA 1
ATOM 1564 C C . PRO A 1 194 ? 13.813 2.690 -85.545 1.00 56.28 194 PRO A C 1
ATOM 1566 O O . PRO A 1 194 ? 14.128 1.705 -84.875 1.00 56.28 194 PRO A O 1
ATOM 1569 N N . LEU A 1 195 ? 13.087 3.708 -85.089 1.00 53.56 195 LEU A N 1
ATOM 1570 C CA . LEU A 1 195 ? 12.451 3.845 -83.787 1.00 53.56 195 LEU A CA 1
ATOM 1571 C C . LEU A 1 195 ? 11.524 2.651 -83.511 1.00 53.56 195 LEU A C 1
ATOM 1573 O O . LEU A 1 195 ? 10.502 2.479 -84.172 1.00 53.56 195 LEU A O 1
ATOM 1577 N N . GLY A 1 196 ? 11.888 1.831 -82.526 1.00 54.38 196 GLY A N 1
ATOM 1578 C CA . GLY A 1 196 ? 10.996 0.829 -81.948 1.00 54.38 196 GLY A CA 1
ATOM 1579 C C . GLY A 1 196 ? 9.940 1.474 -81.036 1.00 54.38 196 GLY A C 1
ATOM 1580 O O . GLY A 1 196 ? 10.190 2.542 -80.471 1.00 54.38 196 GLY A O 1
ATOM 1581 N N . PRO A 1 197 ? 8.763 0.844 -80.885 1.00 57.66 197 PRO A N 1
ATOM 1582 C CA . PRO A 1 197 ? 7.584 1.463 -80.295 1.00 57.66 197 PRO A CA 1
ATOM 1583 C C . PRO A 1 197 ? 7.741 1.729 -78.795 1.00 57.66 197 PRO A C 1
ATOM 1585 O O . PRO A 1 197 ? 8.140 0.864 -78.011 1.00 57.66 197 PRO A O 1
ATOM 1588 N N . LEU A 1 198 ? 7.367 2.954 -78.422 1.00 54.31 198 LEU A N 1
ATOM 1589 C CA . LEU A 1 198 ? 7.201 3.461 -77.065 1.00 54.31 198 LEU A CA 1
ATOM 1590 C C . LEU A 1 198 ? 6.335 2.502 -76.239 1.00 54.31 198 LEU A C 1
ATOM 1592 O O . LEU A 1 198 ? 5.114 2.453 -76.374 1.00 54.31 198 LEU A O 1
ATOM 1596 N N . ARG A 1 199 ? 6.974 1.736 -75.353 1.00 53.19 199 ARG A N 1
ATOM 1597 C CA . ARG A 1 199 ? 6.275 1.009 -74.295 1.00 53.19 199 ARG A CA 1
ATOM 1598 C C . ARG A 1 199 ? 5.911 2.017 -73.209 1.00 53.19 199 ARG A C 1
ATOM 1600 O O . ARG A 1 199 ? 6.782 2.507 -72.491 1.00 53.19 199 ARG A O 1
ATOM 1607 N N . ASN A 1 200 ? 4.621 2.326 -73.136 1.00 59.00 200 ASN A N 1
ATOM 1608 C CA . ASN A 1 200 ? 3.997 3.185 -72.138 1.00 59.00 200 ASN A CA 1
ATOM 1609 C C . ASN A 1 200 ? 4.436 2.780 -70.723 1.00 59.00 200 ASN A C 1
ATOM 1611 O O . ASN A 1 200 ? 4.039 1.734 -70.208 1.00 59.00 200 ASN A O 1
ATOM 1615 N N . LYS A 1 201 ? 5.268 3.618 -70.098 1.00 54.69 201 LYS A N 1
ATOM 1616 C CA . LYS A 1 201 ? 5.463 3.600 -68.648 1.00 54.69 201 LYS A CA 1
ATOM 1617 C C . LYS A 1 201 ? 4.200 4.174 -67.999 1.00 54.69 201 LYS A C 1
ATOM 1619 O O . LYS A 1 201 ? 3.725 5.209 -68.467 1.00 54.69 201 LYS A O 1
ATOM 1624 N N . PRO A 1 202 ? 3.676 3.563 -66.924 1.00 55.00 202 PRO A N 1
ATOM 1625 C CA . PRO A 1 202 ? 2.636 4.191 -66.129 1.00 55.00 202 PRO A CA 1
ATOM 1626 C C . PRO A 1 202 ? 3.197 5.497 -65.565 1.00 55.00 202 PRO A C 1
ATOM 1628 O O . PRO A 1 202 ? 4.219 5.512 -64.879 1.00 55.00 202 PRO A O 1
ATOM 1631 N N . THR A 1 203 ? 2.538 6.595 -65.916 1.00 54.59 203 THR A N 1
ATOM 1632 C CA . THR A 1 203 ? 2.698 7.923 -65.335 1.00 54.59 203 THR A CA 1
ATOM 1633 C C . THR A 1 203 ? 2.661 7.812 -63.816 1.00 54.59 203 THR A C 1
ATOM 1635 O O . THR A 1 203 ? 1.596 7.644 -63.218 1.00 54.59 203 THR A O 1
ATOM 1638 N N . ALA A 1 204 ? 3.837 7.890 -63.193 1.00 55.12 204 ALA A N 1
ATOM 1639 C CA . ALA A 1 204 ? 3.950 8.240 -61.792 1.00 55.12 204 ALA A CA 1
ATOM 1640 C C . ALA A 1 204 ? 3.276 9.604 -61.639 1.00 55.12 204 ALA A C 1
ATOM 1642 O O . ALA A 1 204 ? 3.697 10.584 -62.256 1.00 55.12 204 ALA A O 1
ATOM 1643 N N . LYS A 1 205 ? 2.171 9.631 -60.891 1.00 61.03 205 LYS A N 1
ATOM 1644 C CA . LYS A 1 205 ? 1.506 10.873 -60.513 1.00 61.03 205 LYS A CA 1
ATOM 1645 C C . LYS A 1 205 ? 2.563 11.788 -59.879 1.00 61.03 205 LYS A C 1
ATOM 1647 O O . LYS A 1 205 ? 3.329 11.294 -59.047 1.00 61.03 205 LYS A O 1
ATOM 1652 N N . PRO A 1 206 ? 2.636 13.070 -60.267 1.00 54.16 206 PRO A N 1
ATOM 1653 C CA . PRO A 1 206 ? 3.500 14.017 -59.586 1.00 54.16 206 PRO A CA 1
ATOM 1654 C C . PRO A 1 206 ? 3.096 14.029 -58.113 1.00 54.16 206 PRO A C 1
ATOM 1656 O O . PRO A 1 206 ? 1.933 14.263 -57.779 1.00 54.16 206 PRO A O 1
ATOM 1659 N N . PHE A 1 207 ? 4.048 13.696 -57.243 1.00 49.84 207 PHE A N 1
ATOM 1660 C CA . PHE A 1 207 ? 3.929 14.024 -55.833 1.00 49.84 207 PHE A CA 1
ATOM 1661 C C . PHE A 1 207 ? 3.726 15.540 -55.761 1.00 49.84 207 PHE A C 1
ATOM 1663 O O . PHE A 1 207 ? 4.509 16.262 -56.384 1.00 49.84 207 PHE A O 1
ATOM 1670 N N . PRO A 1 208 ? 2.687 16.036 -55.071 1.00 56.84 208 PRO A N 1
ATOM 1671 C CA . PRO A 1 208 ? 2.611 17.454 -54.785 1.00 56.84 208 PRO A CA 1
ATOM 1672 C C . PRO A 1 208 ? 3.870 17.819 -53.995 1.00 56.84 208 PRO A C 1
ATOM 1674 O O . PRO A 1 208 ? 4.114 17.275 -52.917 1.00 56.84 208 PRO A O 1
ATOM 1677 N N . GLU A 1 209 ? 4.691 18.705 -54.557 1.00 52.28 209 GLU A N 1
ATOM 1678 C CA . GLU A 1 209 ? 5.590 19.540 -53.770 1.00 52.28 209 GLU A CA 1
ATOM 1679 C C . GLU A 1 209 ? 4.698 20.374 -52.847 1.00 52.28 209 GLU A C 1
ATOM 1681 O O . GLU A 1 209 ? 4.300 21.492 -53.165 1.00 52.28 209 GLU A O 1
ATOM 1686 N N . GLU A 1 210 ? 4.331 19.800 -51.701 1.00 49.00 210 GLU A N 1
ATOM 1687 C CA . GLU A 1 210 ? 3.980 20.589 -50.535 1.00 49.00 210 GLU A CA 1
ATOM 1688 C C . GLU A 1 210 ? 5.254 21.325 -50.134 1.00 49.00 210 GLU A C 1
ATOM 1690 O O . GLU A 1 210 ? 6.108 20.829 -49.397 1.00 49.00 210 GLU A O 1
ATOM 1695 N N . THR A 1 211 ? 5.400 22.530 -50.675 1.00 51.16 211 THR A N 1
ATOM 1696 C CA . THR A 1 211 ? 6.197 23.577 -50.065 1.00 51.16 211 THR A CA 1
ATOM 1697 C C . THR A 1 211 ? 5.692 23.727 -48.636 1.00 51.16 211 THR A C 1
ATOM 1699 O O . THR A 1 211 ? 4.669 24.351 -48.365 1.00 51.16 211 THR A O 1
ATOM 1702 N N . PHE A 1 212 ? 6.397 23.084 -47.705 1.00 47.06 212 PHE A N 1
ATOM 1703 C CA . PHE A 1 212 ? 6.165 23.173 -46.270 1.00 47.06 212 PHE A CA 1
ATOM 1704 C C . PHE A 1 212 ? 6.571 24.578 -45.799 1.00 47.06 212 PHE A C 1
ATOM 1706 O O . PHE A 1 212 ? 7.579 24.779 -45.130 1.00 47.06 212 PHE A O 1
ATOM 1713 N N . SER A 1 213 ? 5.792 25.579 -46.206 1.00 51.91 213 SER A N 1
ATOM 1714 C CA . SER A 1 213 ? 5.762 26.921 -45.636 1.00 51.91 213 SER A CA 1
ATOM 1715 C C . SER A 1 213 ? 4.654 26.944 -44.585 1.00 51.91 213 SER A C 1
ATOM 1717 O O . SER A 1 213 ? 3.657 27.652 -44.688 1.00 51.91 213 SER A O 1
ATOM 1719 N N . GLY A 1 214 ? 4.790 26.072 -43.586 1.00 55.69 214 GLY A N 1
ATOM 1720 C CA . GLY A 1 214 ? 4.007 26.190 -42.366 1.00 55.69 214 GLY A CA 1
ATOM 1721 C C . GLY A 1 214 ? 4.596 27.322 -41.519 1.00 55.69 214 GLY A C 1
ATOM 1722 O O . GLY A 1 214 ? 5.825 27.381 -41.395 1.00 55.69 214 GLY A O 1
ATOM 1723 N N . PRO A 1 215 ? 3.780 28.218 -40.932 1.00 66.94 215 PRO A N 1
ATOM 1724 C CA . PRO A 1 215 ? 4.277 29.178 -39.954 1.00 66.94 215 PRO A CA 1
ATOM 1725 C C . PRO A 1 215 ? 5.008 28.410 -38.850 1.00 66.94 215 PRO A C 1
ATOM 1727 O O . PRO A 1 215 ? 4.527 27.372 -38.394 1.00 66.94 215 PRO A O 1
ATOM 1730 N N . ALA A 1 216 ? 6.197 28.884 -38.470 1.00 63.25 216 ALA A N 1
ATOM 1731 C CA . ALA A 1 216 ? 7.005 28.264 -37.430 1.00 63.25 216 ALA A CA 1
ATOM 1732 C C . ALA A 1 216 ? 6.130 28.023 -36.193 1.00 63.25 216 ALA A C 1
ATOM 1734 O O . ALA A 1 216 ? 5.652 28.980 -35.582 1.00 63.25 216 ALA A O 1
ATOM 1735 N N . ALA A 1 217 ? 5.884 26.746 -35.878 1.00 62.94 217 ALA A N 1
ATOM 1736 C CA . ALA A 1 217 ? 5.036 26.352 -34.764 1.00 62.94 217 ALA A CA 1
ATOM 1737 C C . ALA A 1 217 ? 5.529 27.065 -33.505 1.00 62.94 217 ALA A C 1
ATOM 1739 O O . ALA A 1 217 ? 6.702 26.954 -33.127 1.00 62.94 217 ALA A O 1
ATOM 1740 N N . THR A 1 218 ? 4.647 27.842 -32.885 1.00 77.62 218 THR A N 1
ATOM 1741 C CA . THR A 1 218 ? 5.012 28.575 -31.681 1.00 77.62 218 THR A CA 1
ATOM 1742 C C . THR A 1 218 ? 5.265 27.572 -30.555 1.00 77.62 218 THR A C 1
ATOM 1744 O O . THR A 1 218 ? 4.743 26.455 -30.563 1.00 77.62 218 THR A O 1
ATOM 1747 N N . LYS A 1 219 ? 6.068 27.940 -29.548 1.00 76.31 219 LYS A N 1
ATOM 1748 C CA . LYS A 1 219 ? 6.300 27.060 -28.385 1.00 76.31 219 LYS A CA 1
ATOM 1749 C C . LYS A 1 219 ? 4.986 26.614 -27.720 1.00 76.31 219 LYS A C 1
ATOM 1751 O O . LYS A 1 219 ? 4.930 25.507 -27.191 1.00 76.31 219 LYS A O 1
ATOM 1756 N N . ALA A 1 220 ? 3.937 27.437 -27.799 1.00 73.56 220 ALA A N 1
ATOM 1757 C CA . ALA A 1 220 ? 2.606 27.113 -27.297 1.00 73.56 220 ALA A CA 1
ATOM 1758 C C . ALA A 1 220 ? 1.937 25.970 -28.086 1.00 73.56 220 ALA A C 1
ATOM 1760 O O . ALA A 1 220 ? 1.385 25.057 -27.475 1.00 73.56 220 ALA A O 1
ATOM 1761 N N . ASP A 1 221 ? 2.067 25.953 -29.416 1.00 74.69 221 ASP A N 1
ATOM 1762 C CA . ASP A 1 221 ? 1.516 24.883 -30.262 1.00 74.69 221 ASP A CA 1
ATOM 1763 C C . ASP A 1 221 ? 2.224 23.545 -30.031 1.00 74.69 221 ASP A C 1
ATOM 1765 O O . ASP A 1 221 ? 1.600 22.483 -30.058 1.00 74.69 221 ASP A O 1
ATOM 1769 N N . ILE A 1 222 ? 3.533 23.587 -29.756 1.00 74.31 222 ILE A N 1
ATOM 1770 C CA . ILE A 1 222 ? 4.306 22.391 -29.411 1.00 74.31 222 ILE A CA 1
ATOM 1771 C C . ILE A 1 222 ? 3.837 21.837 -28.057 1.00 74.31 222 ILE A C 1
ATOM 1773 O O . ILE A 1 222 ? 3.535 20.648 -27.986 1.00 74.31 222 ILE A O 1
ATOM 1777 N N . SER A 1 223 ? 3.685 22.667 -27.016 1.00 73.25 223 SER A N 1
ATOM 1778 C CA . SER A 1 223 ? 3.170 22.205 -25.712 1.00 73.25 223 SER A CA 1
ATOM 1779 C C . SER A 1 223 ? 1.756 21.633 -25.821 1.00 73.25 223 SER A C 1
ATOM 1781 O O . SER A 1 223 ? 1.501 20.529 -25.343 1.00 73.25 223 SER A O 1
ATOM 1783 N N . HIS A 1 224 ? 0.857 22.314 -26.535 1.00 73.81 224 HIS A N 1
ATOM 1784 C CA . HIS A 1 224 ? -0.526 21.856 -26.682 1.00 73.81 224 HIS A CA 1
ATOM 1785 C C . HIS A 1 224 ? -0.619 20.515 -27.435 1.00 73.81 224 HIS A C 1
ATOM 1787 O O . HIS A 1 224 ? -1.522 19.706 -27.203 1.00 73.81 224 HIS A O 1
ATOM 1793 N N . ARG A 1 225 ? 0.326 20.235 -28.342 1.00 67.88 225 ARG A N 1
ATOM 1794 C CA . ARG A 1 225 ? 0.396 18.957 -29.063 1.00 67.88 225 ARG A CA 1
ATOM 1795 C C . ARG A 1 225 ? 0.914 17.810 -28.188 1.00 67.88 225 ARG A C 1
ATOM 1797 O O . ARG A 1 225 ? 0.457 16.682 -28.369 1.00 67.88 225 ARG A O 1
ATOM 1804 N N . TRP A 1 226 ? 1.804 18.093 -27.235 1.00 71.31 226 TRP A N 1
ATOM 1805 C CA . TRP A 1 226 ? 2.292 17.111 -26.259 1.00 71.31 226 TRP A CA 1
ATOM 1806 C C . TRP A 1 226 ? 1.225 16.754 -25.219 1.00 71.31 226 TRP A C 1
ATOM 1808 O O . TRP A 1 226 ? 1.002 15.569 -24.968 1.00 71.31 226 TRP A O 1
ATOM 1818 N N . ASP A 1 227 ? 0.484 17.738 -24.706 1.00 69.31 227 ASP A N 1
ATOM 1819 C CA . ASP A 1 227 ? -0.600 17.487 -23.742 1.00 69.31 227 ASP A CA 1
ATOM 1820 C C . ASP A 1 227 ? -1.735 16.663 -24.358 1.00 69.31 227 ASP A C 1
ATOM 1822 O O . ASP A 1 227 ? -2.257 15.726 -23.747 1.00 69.31 227 ASP A O 1
ATOM 1826 N N . LYS A 1 228 ? -2.059 16.917 -25.631 1.00 67.62 228 LYS A N 1
ATOM 1827 C CA . LYS A 1 228 ? -3.050 16.118 -26.362 1.00 67.62 228 LYS A CA 1
ATOM 1828 C C . LYS A 1 228 ? -2.575 14.679 -26.620 1.00 67.62 228 LYS A C 1
ATOM 1830 O O . LYS A 1 228 ? -3.403 13.771 -26.709 1.00 67.62 228 LYS A O 1
ATOM 1835 N N . GLN A 1 229 ? -1.263 14.445 -26.717 1.00 60.94 229 GLN A N 1
ATOM 1836 C CA . GLN A 1 229 ? -0.674 13.105 -26.847 1.00 60.94 229 GLN A CA 1
ATOM 1837 C C . GLN A 1 229 ? -0.632 12.339 -25.518 1.00 60.94 229 GLN A C 1
ATOM 1839 O O . GLN A 1 229 ? -0.835 11.126 -25.521 1.00 60.94 229 GLN A O 1
ATOM 1844 N N . LEU A 1 230 ? -0.443 13.031 -24.392 1.00 60.88 230 LEU A N 1
ATOM 1845 C CA . LEU A 1 230 ? -0.544 12.440 -23.053 1.00 60.88 230 LEU A CA 1
ATOM 1846 C C . LEU A 1 230 ? -1.981 12.021 -22.718 1.00 60.88 230 LEU A C 1
ATOM 1848 O O . LEU A 1 230 ? -2.191 10.941 -22.173 1.00 60.88 230 LEU A O 1
ATOM 1852 N N . LEU A 1 231 ? -2.971 12.827 -23.111 1.00 60.50 231 LEU A N 1
ATOM 1853 C CA . LEU A 1 231 ? -4.388 12.547 -22.851 1.00 60.50 231 LEU A CA 1
ATOM 1854 C C . LEU A 1 231 ? -4.994 11.477 -23.773 1.00 60.50 231 LEU A C 1
ATOM 1856 O O . LEU A 1 231 ? -5.963 10.826 -23.393 1.00 60.50 231 LEU A O 1
ATOM 1860 N N . SER A 1 232 ? -4.445 11.270 -24.974 1.00 57.88 232 SER A N 1
ATOM 1861 C CA . SER A 1 232 ? -5.007 10.320 -25.950 1.00 57.88 232 SER A CA 1
ATOM 1862 C C . SER A 1 232 ? -4.424 8.904 -25.884 1.00 57.88 232 SER A C 1
ATOM 1864 O O . SER A 1 232 ? -4.867 8.047 -26.643 1.00 57.88 232 SER A O 1
ATOM 1866 N N . GLY A 1 233 ? -3.453 8.621 -25.003 1.00 46.06 233 GLY A N 1
ATOM 1867 C CA . GLY A 1 233 ? -2.950 7.258 -24.733 1.00 46.06 233 GLY A CA 1
ATOM 1868 C C . GLY A 1 233 ? -2.375 6.486 -25.939 1.00 46.06 233 GLY A C 1
ATOM 1869 O O . GLY A 1 233 ? -2.027 5.311 -25.819 1.00 46.06 233 GLY A O 1
ATOM 1870 N N . GLY A 1 234 ? -2.260 7.131 -27.101 1.00 49.50 234 GLY A N 1
ATOM 1871 C CA . GLY A 1 234 ? -2.012 6.508 -28.402 1.00 49.50 234 GLY A CA 1
ATOM 1872 C C . GLY A 1 234 ? -0.634 6.821 -28.975 1.00 49.50 234 GLY A C 1
ATOM 1873 O O . GLY A 1 234 ? -0.511 7.152 -30.153 1.00 49.50 234 GLY A O 1
ATOM 1874 N N . GLY A 1 235 ? 0.419 6.763 -28.159 1.00 51.09 235 GLY A N 1
ATOM 1875 C CA . GLY A 1 235 ? 1.784 6.765 -28.682 1.00 51.09 235 GLY A CA 1
ATOM 1876 C C . GLY A 1 235 ? 2.079 5.430 -29.369 1.00 51.09 235 GLY A C 1
ATOM 1877 O O . GLY A 1 235 ? 1.830 4.382 -28.781 1.00 51.09 235 GLY A O 1
ATOM 1878 N N . ALA A 1 236 ? 2.657 5.451 -30.575 1.00 54.31 236 ALA A N 1
ATOM 1879 C CA . ALA A 1 236 ? 2.996 4.286 -31.415 1.00 54.31 236 ALA A CA 1
ATOM 1880 C C . ALA A 1 236 ? 4.051 3.309 -30.822 1.00 54.31 236 ALA A C 1
ATOM 1882 O O . ALA A 1 236 ? 4.708 2.564 -31.544 1.00 54.31 236 ALA A O 1
ATOM 1883 N N . GLY A 1 237 ? 4.214 3.308 -29.500 1.00 57.19 237 GLY A N 1
ATOM 1884 C CA . GLY A 1 237 ? 5.007 2.366 -28.719 1.00 57.19 237 GLY A CA 1
ATOM 1885 C C . GLY A 1 237 ? 4.326 1.933 -27.415 1.00 57.19 237 GLY A C 1
ATOM 1886 O O . GLY A 1 237 ? 4.978 1.279 -26.601 1.00 57.19 237 GLY A O 1
ATOM 1887 N N . SER A 1 238 ? 3.048 2.274 -27.182 1.00 52.16 238 SER A N 1
ATOM 1888 C CA . SER A 1 238 ? 2.302 1.707 -26.059 1.00 52.16 238 SER A CA 1
ATOM 1889 C C . SER A 1 238 ? 1.961 0.256 -26.395 1.00 52.16 238 SER A C 1
ATOM 1891 O O . SER A 1 238 ? 1.046 -0.068 -27.148 1.00 52.16 238 SER A O 1
ATOM 1893 N N . VAL A 1 239 ? 2.771 -0.660 -25.863 1.00 56.72 239 VAL A N 1
ATOM 1894 C CA . VAL A 1 239 ? 2.363 -2.057 -25.717 1.00 56.72 239 VAL A CA 1
ATOM 1895 C C . VAL A 1 239 ? 1.033 -2.006 -24.975 1.00 56.72 239 VAL A C 1
ATOM 1897 O O . VAL A 1 239 ? 0.999 -1.525 -23.841 1.00 56.72 239 VAL A O 1
ATOM 1900 N N . SER A 1 240 ? -0.049 -2.402 -25.652 1.00 68.50 240 SER A N 1
ATOM 1901 C CA . SER A 1 240 ? -1.408 -2.353 -25.108 1.00 68.50 240 SER A CA 1
ATOM 1902 C C . SER A 1 240 ? -1.399 -2.857 -23.665 1.00 68.50 240 SER A C 1
ATOM 1904 O O . SER A 1 240 ? -0.756 -3.867 -23.370 1.00 68.50 240 SER A O 1
ATOM 1906 N N . LEU A 1 241 ? -2.094 -2.166 -22.758 1.00 68.38 241 LEU A N 1
ATOM 1907 C CA . LEU A 1 241 ? -2.224 -2.596 -21.360 1.00 68.38 241 LEU A CA 1
ATOM 1908 C C . LEU A 1 241 ? -2.643 -4.074 -21.259 1.00 68.38 241 LEU A C 1
ATOM 1910 O O . LEU A 1 241 ? -2.206 -4.770 -20.346 1.00 68.38 241 LEU A O 1
ATOM 1914 N N . ALA A 1 242 ? -3.395 -4.572 -22.247 1.00 72.94 242 ALA A N 1
ATOM 1915 C CA . ALA A 1 242 ? -3.731 -5.983 -22.391 1.00 72.94 242 ALA A CA 1
ATOM 1916 C C . ALA A 1 242 ? -2.494 -6.885 -22.573 1.00 72.94 242 ALA A C 1
ATOM 1918 O O . ALA A 1 242 ? -2.335 -7.846 -21.831 1.00 72.94 242 ALA A O 1
ATOM 1919 N N . LEU A 1 243 ? -1.574 -6.535 -23.478 1.00 80.25 243 LEU A N 1
ATOM 1920 C CA . LEU A 1 243 ? -0.317 -7.265 -23.699 1.00 80.25 243 LEU A CA 1
ATOM 1921 C C . LEU A 1 243 ? 0.607 -7.211 -22.476 1.00 80.25 243 LEU A C 1
ATOM 1923 O O . LEU A 1 243 ? 1.315 -8.175 -22.185 1.00 80.25 243 LEU A O 1
ATOM 1927 N N . LYS A 1 244 ? 0.613 -6.092 -21.739 1.00 84.56 244 LYS A N 1
ATOM 1928 C CA . LYS A 1 244 ? 1.373 -5.996 -20.485 1.00 84.56 244 LYS A CA 1
ATOM 1929 C C . LYS A 1 244 ? 0.787 -6.923 -19.415 1.00 84.56 244 LYS A C 1
ATOM 1931 O O . LYS A 1 244 ? 1.540 -7.673 -18.799 1.00 84.56 244 LYS A O 1
ATOM 1936 N N . LYS A 1 245 ? -0.539 -6.930 -19.263 1.00 89.06 245 LYS A N 1
ATOM 1937 C CA . LYS A 1 245 ? -1.254 -7.814 -18.333 1.00 89.06 245 LYS A CA 1
ATOM 1938 C C . LYS A 1 245 ? -1.081 -9.292 -18.693 1.00 89.06 245 LYS A C 1
ATOM 1940 O O . LYS A 1 245 ? -0.849 -10.107 -17.809 1.00 89.06 245 LYS A O 1
ATOM 1945 N N . GLU A 1 246 ? -1.118 -9.636 -19.977 1.00 89.88 246 GLU A N 1
ATOM 1946 C CA . GLU A 1 246 ? -0.888 -11.001 -20.466 1.00 89.88 246 GLU A CA 1
ATOM 1947 C C . GLU A 1 246 ? 0.550 -11.469 -20.196 1.00 89.88 246 GLU A C 1
ATOM 1949 O O . GLU A 1 246 ? 0.785 -12.614 -19.802 1.00 89.88 246 GLU A O 1
ATOM 1954 N N . ARG A 1 247 ? 1.530 -10.565 -20.324 1.00 90.56 247 ARG A N 1
ATOM 1955 C CA . ARG A 1 247 ? 2.928 -10.850 -19.983 1.00 90.56 247 ARG A CA 1
ATOM 1956 C C . ARG A 1 247 ? 3.130 -11.043 -18.480 1.00 90.56 247 ARG A C 1
ATOM 1958 O O . ARG A 1 247 ? 3.883 -11.932 -18.087 1.00 90.56 247 ARG A O 1
ATOM 1965 N N . GLU A 1 248 ? 2.460 -10.246 -17.651 1.00 88.62 248 GLU A N 1
ATOM 1966 C CA . GLU A 1 248 ? 2.467 -10.405 -16.192 1.00 88.62 248 GLU A CA 1
ATOM 1967 C C . GLU A 1 248 ? 1.801 -11.725 -15.774 1.00 88.62 248 GLU A C 1
ATOM 1969 O O . GLU A 1 248 ? 2.396 -12.489 -15.016 1.00 88.62 248 GLU A O 1
ATOM 1974 N N . GLN A 1 249 ? 0.642 -12.063 -16.349 1.00 91.62 249 GLN A N 1
ATOM 1975 C CA . GLN A 1 249 ? -0.027 -13.351 -16.126 1.00 91.62 249 GLN A CA 1
ATOM 1976 C C . GLN A 1 249 ? 0.838 -14.538 -16.568 1.00 91.62 249 GLN A C 1
ATOM 1978 O O . GLN A 1 249 ? 0.971 -15.514 -15.832 1.00 91.62 249 GLN A O 1
ATOM 1983 N N . SER A 1 250 ? 1.493 -14.443 -17.727 1.00 92.31 250 SER A N 1
ATOM 1984 C CA . SER A 1 250 ? 2.402 -15.486 -18.218 1.00 92.31 250 SER A CA 1
ATOM 1985 C C . SER A 1 250 ? 3.631 -15.655 -17.320 1.00 92.31 250 SER A C 1
ATOM 1987 O O . SER A 1 250 ? 4.099 -16.774 -17.108 1.00 92.31 250 SER A O 1
ATOM 1989 N N . SER A 1 251 ? 4.153 -14.557 -16.763 1.00 92.25 251 SER A N 1
ATOM 1990 C CA . SER A 1 251 ? 5.262 -14.597 -15.806 1.00 92.25 251 SER A CA 1
ATOM 1991 C C . SER A 1 251 ? 4.847 -15.236 -14.479 1.00 92.25 251 SER A C 1
ATOM 1993 O O . SER A 1 251 ? 5.604 -16.03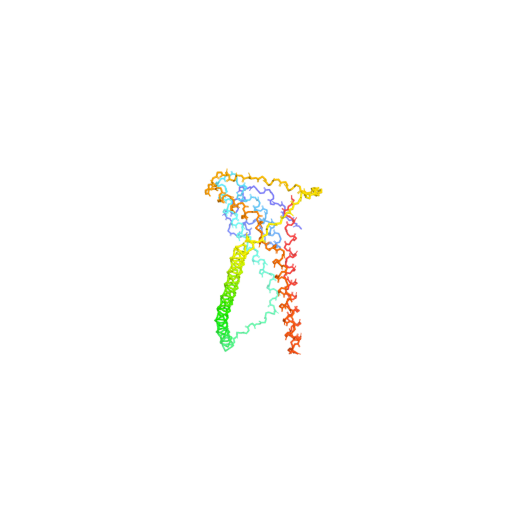5 -13.933 1.00 92.25 251 SER A O 1
ATOM 1995 N N . ALA A 1 252 ? 3.647 -14.924 -13.982 1.00 86.62 252 ALA A N 1
ATOM 1996 C CA . ALA A 1 252 ? 3.103 -15.524 -12.766 1.00 86.62 252 ALA A CA 1
ATOM 1997 C C . ALA A 1 252 ? 2.871 -17.035 -12.937 1.00 86.62 252 ALA A C 1
ATOM 1999 O O . ALA A 1 252 ? 3.295 -17.820 -12.093 1.00 86.62 252 ALA A O 1
ATOM 2000 N N . ALA A 1 253 ? 2.302 -17.456 -14.072 1.00 90.31 253 ALA A N 1
ATOM 2001 C CA . ALA A 1 253 ? 2.104 -18.870 -14.383 1.00 90.31 253 ALA A CA 1
ATOM 2002 C C . ALA A 1 253 ? 3.432 -19.640 -14.494 1.00 90.31 253 ALA A C 1
ATOM 2004 O O . ALA A 1 253 ? 3.510 -20.807 -14.114 1.00 90.31 253 ALA A O 1
ATOM 2005 N N . ARG A 1 254 ? 4.495 -18.999 -14.999 1.00 93.00 254 ARG A N 1
ATOM 2006 C CA . ARG A 1 254 ? 5.829 -19.610 -15.068 1.00 93.00 254 ARG A CA 1
ATOM 2007 C C . ARG A 1 254 ? 6.437 -19.810 -13.679 1.00 93.00 254 ARG A C 1
ATOM 2009 O O . ARG A 1 254 ? 6.940 -20.896 -13.422 1.00 93.00 254 ARG A O 1
ATOM 2016 N N . LEU A 1 255 ? 6.333 -18.812 -12.799 1.00 89.62 255 LEU A N 1
ATOM 2017 C CA . LEU A 1 255 ? 6.779 -18.932 -11.408 1.00 89.62 255 LEU A CA 1
ATOM 2018 C C . LEU A 1 255 ? 6.018 -20.034 -10.669 1.00 89.62 255 LEU A C 1
ATOM 2020 O O . LEU A 1 255 ? 6.647 -20.836 -9.996 1.00 89.62 255 LEU A O 1
ATOM 2024 N N . GLN A 1 256 ? 4.699 -20.135 -10.859 1.00 86.06 256 GLN A N 1
ATOM 2025 C CA . GLN A 1 256 ? 3.901 -21.215 -10.266 1.00 86.06 256 GLN A CA 1
ATOM 2026 C C . GLN A 1 256 ? 4.366 -22.606 -10.723 1.00 86.06 256 GLN A C 1
ATOM 2028 O O . GLN A 1 256 ? 4.487 -23.516 -9.906 1.00 86.06 256 GLN A O 1
ATOM 2033 N N . ARG A 1 257 ? 4.671 -22.783 -12.015 1.00 90.62 257 ARG A N 1
ATOM 2034 C CA . ARG A 1 257 ? 5.210 -24.058 -12.519 1.00 90.62 257 ARG A CA 1
ATOM 2035 C C . ARG A 1 257 ? 6.597 -24.359 -11.966 1.00 90.62 257 ARG A C 1
ATOM 2037 O O . ARG A 1 257 ? 6.869 -25.503 -11.638 1.00 90.62 257 ARG A O 1
ATOM 2044 N N . GLU A 1 258 ? 7.453 -23.350 -11.861 1.00 91.38 258 GLU A N 1
ATOM 2045 C CA . GLU A 1 258 ? 8.800 -23.498 -11.304 1.00 91.38 258 GLU A CA 1
ATOM 2046 C C . GLU A 1 258 ? 8.747 -23.858 -9.813 1.00 91.38 258 GLU A C 1
ATOM 2048 O O . GLU A 1 258 ? 9.459 -24.756 -9.379 1.00 91.38 258 GLU A O 1
ATOM 2053 N N . THR A 1 259 ? 7.830 -23.259 -9.045 1.00 77.94 259 THR A N 1
ATOM 2054 C CA . THR A 1 259 ? 7.607 -23.645 -7.645 1.00 77.94 259 THR A CA 1
ATOM 2055 C C . THR A 1 259 ? 7.061 -25.062 -7.508 1.00 77.94 259 THR A C 1
ATOM 2057 O O . THR A 1 259 ? 7.509 -25.786 -6.629 1.00 77.94 259 THR A O 1
ATOM 2060 N N . LEU A 1 260 ? 6.141 -25.488 -8.384 1.00 82.94 260 LEU A N 1
ATOM 2061 C CA . LEU A 1 260 ? 5.620 -26.858 -8.361 1.00 82.94 260 LEU A CA 1
ATOM 2062 C C . LEU A 1 260 ? 6.702 -27.882 -8.731 1.00 82.94 260 LEU A C 1
ATOM 2064 O O . LEU A 1 260 ? 6.816 -28.895 -8.053 1.00 82.94 260 LEU A O 1
ATOM 2068 N N . ALA A 1 261 ? 7.541 -27.591 -9.729 1.00 85.69 261 ALA A N 1
ATOM 2069 C CA . ALA A 1 261 ? 8.651 -28.462 -10.116 1.00 85.69 261 ALA A CA 1
ATOM 2070 C C . ALA A 1 261 ? 9.680 -28.633 -8.982 1.00 85.69 261 ALA A C 1
ATOM 2072 O O . ALA A 1 261 ? 10.119 -29.746 -8.711 1.00 85.69 261 ALA A O 1
ATOM 2073 N N . LEU A 1 262 ? 10.008 -27.552 -8.262 1.00 78.75 262 LEU A N 1
ATOM 2074 C CA . LEU A 1 262 ? 10.888 -27.623 -7.089 1.00 78.75 262 LEU A CA 1
ATOM 2075 C C . LEU A 1 262 ? 10.269 -28.427 -5.932 1.00 78.75 262 LEU A C 1
ATOM 2077 O O . LEU A 1 262 ? 11.000 -29.051 -5.166 1.00 78.75 262 LEU A O 1
ATOM 2081 N N . CYS A 1 263 ? 8.939 -28.428 -5.801 1.00 71.81 263 CYS A N 1
ATOM 2082 C CA . CYS A 1 263 ? 8.234 -29.256 -4.820 1.00 71.81 263 CYS A CA 1
ATOM 2083 C C . CYS A 1 263 ? 8.166 -30.741 -5.219 1.00 71.81 263 CYS A C 1
ATOM 2085 O O . CYS A 1 263 ? 8.166 -31.595 -4.335 1.00 71.81 263 CYS A O 1
ATOM 2087 N N . GLU A 1 264 ? 8.122 -31.063 -6.515 1.00 78.75 264 GLU A N 1
ATOM 2088 C CA . GLU A 1 264 ? 8.173 -32.451 -7.004 1.00 78.75 264 GLU A CA 1
ATOM 2089 C C . GLU A 1 264 ? 9.567 -33.068 -6.812 1.00 78.75 264 GLU A C 1
ATOM 2091 O O . GLU A 1 264 ? 9.682 -34.236 -6.442 1.00 78.75 264 GLU A O 1
ATOM 2096 N N . GLU A 1 265 ? 10.632 -32.280 -6.990 1.00 79.94 265 GLU A N 1
ATOM 2097 C CA . GLU A 1 265 ? 12.011 -32.735 -6.769 1.00 79.94 265 GLU A CA 1
ATOM 2098 C C . GLU A 1 265 ? 12.342 -32.969 -5.286 1.00 79.94 265 GLU A C 1
ATOM 2100 O O . GLU A 1 265 ? 13.236 -33.757 -4.977 1.00 79.94 265 GLU A O 1
ATOM 2105 N N . SER A 1 266 ? 11.626 -32.324 -4.355 1.00 73.06 266 SER A N 1
ATOM 2106 C CA . SER A 1 266 ? 11.924 -32.417 -2.922 1.00 73.06 266 SER A CA 1
ATOM 2107 C C . SER A 1 266 ? 11.288 -33.610 -2.205 1.00 73.06 266 SER A C 1
ATOM 2109 O O . SER A 1 266 ? 11.596 -33.806 -1.033 1.00 73.06 266 SER A O 1
ATOM 2111 N N . GLY A 1 267 ? 10.441 -34.411 -2.868 1.00 63.38 267 GLY A N 1
ATOM 2112 C CA . GLY A 1 267 ? 9.968 -35.734 -2.417 1.00 63.38 267 GLY A CA 1
ATOM 2113 C C . GLY A 1 267 ? 9.133 -35.812 -1.124 1.00 63.38 267 GLY A C 1
ATOM 2114 O O . GLY A 1 267 ? 8.381 -36.766 -0.964 1.00 63.38 267 GLY A O 1
ATOM 2115 N N . ASP A 1 268 ? 9.192 -34.810 -0.243 1.00 57.25 268 ASP A N 1
ATOM 2116 C CA . ASP A 1 268 ? 8.706 -34.886 1.145 1.00 57.25 268 ASP A CA 1
ATOM 2117 C C . ASP A 1 268 ? 7.772 -33.725 1.553 1.00 57.25 268 ASP A C 1
ATOM 2119 O O . ASP A 1 268 ? 7.398 -33.593 2.718 1.00 57.25 268 ASP A O 1
ATOM 2123 N N . CYS A 1 269 ? 7.338 -32.865 0.623 1.00 55.81 269 CYS A N 1
ATOM 2124 C CA . CYS A 1 269 ? 6.562 -31.660 0.974 1.00 55.81 269 CYS A CA 1
ATOM 2125 C C . CYS A 1 269 ? 5.053 -31.726 0.680 1.00 55.81 269 CYS A C 1
ATOM 2127 O O . CYS A 1 269 ? 4.320 -30.822 1.088 1.00 55.81 269 CYS A O 1
ATOM 2129 N N . HIS A 1 270 ? 4.549 -32.772 0.015 1.00 56.16 270 HIS A N 1
ATOM 2130 C CA . HIS A 1 270 ? 3.150 -32.787 -0.434 1.00 56.16 270 HIS A CA 1
ATOM 2131 C C . HIS A 1 270 ? 2.131 -32.763 0.715 1.00 56.16 270 HIS A C 1
ATOM 2133 O O . HIS A 1 270 ? 1.112 -32.084 0.605 1.00 56.16 270 HIS A O 1
ATOM 2139 N N . GLN A 1 271 ? 2.399 -33.423 1.845 1.00 62.19 271 GLN A N 1
ATOM 2140 C CA . GLN A 1 271 ? 1.439 -33.446 2.959 1.00 62.19 271 GLN A CA 1
ATOM 2141 C C . GLN A 1 271 ? 1.351 -32.099 3.694 1.00 62.19 271 GLN A C 1
ATOM 2143 O O . GLN A 1 271 ? 0.256 -31.665 4.045 1.00 62.19 271 GLN A O 1
ATOM 2148 N N . GLY A 1 272 ? 2.478 -31.396 3.857 1.00 63.31 272 GLY A N 1
ATOM 2149 C CA . GLY A 1 272 ? 2.504 -30.076 4.495 1.00 63.31 272 GLY A CA 1
ATOM 2150 C C . GLY A 1 272 ? 1.904 -28.974 3.619 1.00 63.31 272 GLY A C 1
ATOM 2151 O O . GLY A 1 272 ? 1.188 -28.109 4.119 1.00 63.31 272 GLY A O 1
ATOM 2152 N N . LEU A 1 273 ? 2.137 -29.024 2.301 1.00 65.81 273 LEU A N 1
ATOM 2153 C CA . LEU A 1 273 ? 1.613 -28.015 1.378 1.00 65.81 273 LEU A CA 1
ATOM 2154 C C . LEU A 1 273 ? 0.094 -28.146 1.185 1.00 65.81 273 LEU A C 1
ATOM 2156 O O . LEU A 1 273 ? -0.599 -27.134 1.154 1.00 65.81 273 LEU A O 1
ATOM 2160 N N . HIS A 1 274 ? -0.442 -29.372 1.110 1.00 71.56 274 HIS A N 1
ATOM 2161 C CA . HIS A 1 274 ? -1.894 -29.578 1.043 1.00 71.56 274 HIS A CA 1
ATOM 2162 C C . HIS A 1 274 ? -2.603 -29.122 2.325 1.00 71.56 274 HIS A C 1
ATOM 2164 O O . HIS A 1 274 ? -3.675 -28.528 2.231 1.00 71.56 274 HIS A O 1
ATOM 2170 N N . ALA A 1 275 ? -1.994 -29.323 3.499 1.00 70.56 275 ALA A N 1
ATOM 2171 C CA . ALA A 1 275 ? -2.518 -28.795 4.758 1.00 70.56 275 ALA A CA 1
ATOM 2172 C C . ALA A 1 275 ? -2.507 -27.255 4.788 1.00 70.56 275 ALA A C 1
ATOM 2174 O O . ALA A 1 275 ? -3.513 -26.643 5.135 1.00 70.56 275 ALA A O 1
ATOM 2175 N N . ALA A 1 276 ? -1.416 -26.621 4.343 1.00 70.50 276 ALA A N 1
ATOM 2176 C CA . ALA A 1 276 ? -1.314 -25.160 4.300 1.00 70.50 276 ALA A CA 1
ATOM 2177 C C . ALA A 1 276 ? -2.264 -24.516 3.270 1.00 70.50 276 ALA A C 1
ATOM 2179 O O . ALA A 1 276 ? -2.825 -23.450 3.520 1.00 70.50 276 ALA A O 1
ATOM 2180 N N . ILE A 1 277 ? -2.479 -25.158 2.115 1.00 79.81 277 ILE A N 1
ATOM 2181 C CA . ILE A 1 277 ? -3.458 -24.696 1.117 1.00 79.81 277 ILE A CA 1
ATOM 2182 C C . ILE A 1 277 ? -4.885 -24.843 1.663 1.00 79.81 277 ILE A C 1
ATOM 2184 O O . ILE A 1 277 ? -5.676 -23.916 1.510 1.00 79.81 277 ILE A O 1
ATOM 2188 N N . ALA A 1 278 ? -5.196 -25.941 2.361 1.00 82.00 278 ALA A N 1
ATOM 2189 C CA . ALA A 1 278 ? -6.500 -26.132 2.994 1.00 82.00 278 ALA A CA 1
ATOM 2190 C C . ALA A 1 278 ? -6.778 -25.099 4.105 1.00 82.00 278 ALA A C 1
ATOM 2192 O O . ALA A 1 278 ? -7.896 -24.593 4.201 1.00 82.00 278 ALA A O 1
ATOM 2193 N N . GLU A 1 279 ? -5.771 -24.726 4.906 1.00 80.38 279 GLU A N 1
ATOM 2194 C CA . GLU A 1 279 ? -5.903 -23.644 5.897 1.00 80.38 279 GLU A CA 1
ATOM 2195 C C . GLU A 1 279 ? -6.150 -22.277 5.243 1.00 80.38 279 GLU A C 1
ATOM 2197 O O . GLU A 1 279 ? -6.988 -21.503 5.712 1.00 80.38 279 GLU A O 1
ATOM 2202 N N . LEU A 1 280 ? -5.465 -21.978 4.134 1.00 82.88 280 LEU A N 1
ATOM 2203 C CA . LEU A 1 280 ? -5.672 -20.729 3.399 1.00 82.88 280 LEU A CA 1
ATOM 2204 C C . LEU A 1 280 ? -7.041 -20.672 2.707 1.00 82.88 280 LEU A C 1
ATOM 2206 O O . LEU A 1 280 ? -7.640 -19.597 2.658 1.00 82.88 280 LEU A O 1
ATOM 2210 N N . GLU A 1 281 ? -7.562 -21.792 2.200 1.00 86.00 281 GLU A N 1
ATOM 2211 C CA . GLU A 1 281 ? -8.922 -21.860 1.645 1.00 86.00 281 GLU A CA 1
ATOM 2212 C C . GLU A 1 281 ? -9.988 -21.641 2.730 1.00 86.00 281 GLU A C 1
ATOM 2214 O O . GLU A 1 281 ? -10.898 -20.836 2.523 1.00 86.00 281 GLU A O 1
ATOM 2219 N N . LEU A 1 282 ? -9.818 -22.230 3.921 1.00 81.69 282 LEU A N 1
ATOM 2220 C CA . LEU A 1 282 ? -10.693 -22.000 5.080 1.00 81.69 282 LEU A CA 1
ATOM 2221 C C . LEU A 1 282 ? -10.727 -20.527 5.515 1.00 81.69 282 LEU A C 1
ATOM 2223 O O . LEU A 1 282 ? -11.800 -19.971 5.751 1.00 81.69 282 LEU A O 1
ATOM 2227 N N . LEU A 1 283 ? -9.567 -19.867 5.572 1.00 75.69 283 LEU A N 1
ATOM 2228 C CA . LEU A 1 283 ? -9.477 -18.440 5.907 1.00 75.69 283 LEU A CA 1
ATOM 2229 C C . LEU A 1 283 ? -10.133 -17.545 4.847 1.00 75.69 283 LEU A C 1
ATOM 2231 O O . LEU A 1 283 ? -10.762 -16.538 5.174 1.00 75.69 283 LEU A O 1
ATOM 2235 N N . ASN A 1 284 ? -10.015 -17.911 3.571 1.00 75.31 284 ASN A N 1
ATOM 2236 C CA . ASN A 1 284 ? -10.596 -17.141 2.476 1.00 75.31 284 ASN A CA 1
ATOM 2237 C C . ASN A 1 284 ? -12.125 -17.309 2.399 1.00 75.31 284 ASN A C 1
ATOM 2239 O O . ASN A 1 284 ? -12.835 -16.380 2.008 1.00 75.31 284 ASN A O 1
ATOM 2243 N N . ASP A 1 285 ? -12.645 -18.469 2.797 1.00 74.75 285 ASP A N 1
ATOM 2244 C CA . ASP A 1 285 ? -14.085 -18.703 2.897 1.00 74.75 285 ASP A CA 1
ATOM 2245 C C . ASP A 1 285 ? -14.708 -18.006 4.114 1.00 74.75 285 ASP A C 1
ATOM 2247 O O . ASP A 1 285 ? -15.810 -17.462 3.990 1.00 74.75 285 ASP A O 1
ATOM 2251 N N . LEU A 1 286 ? -13.977 -17.891 5.230 1.00 66.38 286 LEU A N 1
ATOM 2252 C CA . LEU A 1 286 ? -14.372 -17.048 6.366 1.00 66.38 286 LEU A CA 1
ATOM 2253 C C . LEU A 1 286 ? -14.434 -15.561 5.972 1.00 66.38 286 LEU A C 1
ATOM 2255 O O . LEU A 1 286 ? -15.443 -14.904 6.217 1.00 66.38 286 LEU A O 1
ATOM 2259 N N . GLY A 1 287 ? -13.441 -15.048 5.237 1.00 66.56 287 GLY A N 1
ATOM 2260 C CA . GLY A 1 287 ? -13.468 -13.664 4.735 1.00 66.56 287 GLY A CA 1
ATOM 2261 C C . GLY A 1 287 ? -14.586 -13.378 3.715 1.00 66.56 287 GLY A C 1
ATOM 2262 O O . GLY A 1 287 ? -15.076 -12.253 3.606 1.00 66.56 287 GLY A O 1
ATOM 2263 N N . LYS A 1 288 ? -15.046 -14.392 2.967 1.00 60.88 288 LYS A N 1
ATOM 2264 C CA . LYS A 1 288 ? -16.190 -14.270 2.038 1.00 60.88 288 LYS A CA 1
ATOM 2265 C C . LYS A 1 288 ? -17.553 -14.361 2.727 1.00 60.88 288 LYS A C 1
ATOM 2267 O O . LYS A 1 288 ? -18.551 -13.993 2.093 1.00 60.88 288 LYS A O 1
ATOM 2272 N N . ALA A 1 289 ? -17.624 -14.881 3.952 1.00 58.09 289 ALA A N 1
ATOM 2273 C CA . ALA A 1 289 ? -18.848 -14.886 4.747 1.00 58.09 289 ALA A CA 1
ATOM 2274 C C . ALA A 1 289 ? -19.166 -13.469 5.253 1.00 58.09 289 ALA A C 1
ATOM 2276 O O . ALA A 1 289 ? -20.293 -13.004 5.068 1.00 58.09 289 ALA A O 1
ATOM 2277 N N . ASP A 1 290 ? -18.155 -12.733 5.720 1.00 55.12 290 ASP A N 1
ATOM 2278 C CA . ASP A 1 290 ? -18.312 -11.343 6.174 1.00 55.12 290 ASP A CA 1
ATOM 2279 C C . ASP A 1 290 ? -18.686 -10.392 5.026 1.00 55.12 290 ASP A C 1
ATOM 2281 O O . ASP A 1 290 ? -19.629 -9.605 5.132 1.00 55.12 290 ASP A O 1
ATOM 2285 N N . ALA A 1 291 ? -18.073 -10.557 3.848 1.00 55.09 291 ALA A N 1
ATOM 2286 C CA . ALA A 1 291 ? -18.391 -9.735 2.674 1.00 55.09 291 ALA A CA 1
ATOM 2287 C C . ALA A 1 291 ? -19.810 -9.964 2.098 1.00 55.09 291 ALA A C 1
ATOM 2289 O O . ALA A 1 291 ? -20.301 -9.151 1.306 1.00 55.09 291 ALA A O 1
ATOM 2290 N N . ARG A 1 292 ? -20.484 -11.072 2.452 1.00 54.84 292 ARG A N 1
ATOM 2291 C CA . ARG A 1 292 ? -21.888 -11.339 2.077 1.00 54.84 292 ARG A CA 1
ATOM 2292 C C . ARG A 1 292 ? -22.893 -10.882 3.137 1.00 54.84 292 ARG A C 1
ATOM 2294 O O . ARG A 1 292 ? -24.049 -10.658 2.776 1.00 54.84 292 ARG A O 1
ATOM 2301 N N . GLY A 1 293 ? -22.464 -10.690 4.384 1.00 52.06 293 GLY A N 1
ATOM 2302 C CA . GLY A 1 293 ? -23.263 -10.049 5.432 1.00 52.06 293 GLY A CA 1
ATOM 2303 C C . GLY A 1 293 ? -23.415 -8.542 5.210 1.00 52.06 293 GLY A C 1
ATOM 2304 O O . GLY A 1 293 ? -24.516 -8.010 5.328 1.00 52.06 293 GLY A O 1
ATOM 2305 N N . GLU A 1 294 ? -22.350 -7.869 4.767 1.00 48.97 294 GLU A N 1
ATOM 2306 C CA . GLU A 1 294 ? -22.348 -6.410 4.569 1.00 48.97 294 GLU A CA 1
ATOM 2307 C C . GLU A 1 294 ? -23.118 -5.924 3.335 1.00 48.97 294 GLU A C 1
ATOM 2309 O O . GLU A 1 294 ? -23.532 -4.772 3.287 1.00 48.97 294 GLU A O 1
ATOM 2314 N N . LYS A 1 295 ? -23.376 -6.772 2.330 1.00 52.97 295 LYS A N 1
ATOM 2315 C CA . LYS A 1 295 ? -24.145 -6.350 1.141 1.00 52.97 295 LYS A CA 1
ATOM 2316 C C . LYS A 1 295 ? -25.661 -6.419 1.307 1.00 52.97 295 LYS A C 1
ATOM 2318 O O . LYS A 1 295 ? -26.368 -5.850 0.485 1.00 52.97 295 LYS A O 1
ATOM 2323 N N . ARG A 1 296 ? -26.180 -7.067 2.356 1.00 51.12 296 ARG A N 1
ATOM 2324 C CA . ARG A 1 296 ? -27.632 -7.095 2.623 1.00 51.12 296 ARG A CA 1
ATOM 2325 C C . ARG A 1 296 ? -28.138 -5.887 3.410 1.00 51.12 296 ARG A C 1
ATOM 2327 O O . ARG A 1 296 ? -29.344 -5.680 3.457 1.00 51.12 296 ARG A O 1
ATOM 2334 N N . THR A 1 297 ? -27.255 -5.077 3.986 1.00 52.06 297 THR A N 1
ATOM 2335 C CA . THR A 1 297 ?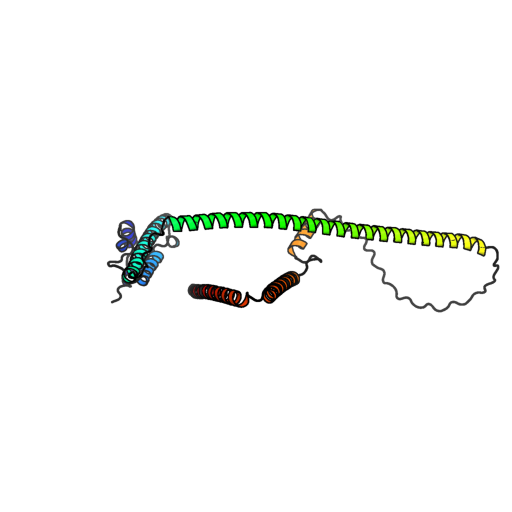 -27.640 -3.877 4.744 1.00 52.06 297 THR A CA 1
ATOM 2336 C C . THR A 1 297 ? -27.614 -2.592 3.914 1.00 52.06 297 THR A C 1
ATOM 2338 O O . THR A 1 297 ? -28.167 -1.591 4.361 1.00 52.06 297 THR A O 1
ATOM 2341 N N . VAL A 1 298 ? -27.049 -2.605 2.699 1.00 53.66 298 VAL A N 1
ATOM 2342 C CA . VAL A 1 298 ? -26.949 -1.395 1.853 1.00 53.66 298 VAL A CA 1
ATOM 2343 C C . VAL A 1 298 ? -28.130 -1.237 0.879 1.00 53.66 298 VAL A C 1
ATOM 2345 O O . VAL A 1 298 ? -28.455 -0.116 0.514 1.00 53.66 298 VAL A O 1
ATOM 2348 N N . GLU A 1 299 ? -28.852 -2.306 0.521 1.00 52.03 299 GLU A N 1
ATOM 2349 C CA . GLU A 1 299 ? -30.054 -2.213 -0.344 1.00 52.03 299 GLU A CA 1
ATOM 2350 C C . GLU A 1 299 ? -31.358 -1.872 0.409 1.00 52.03 299 GLU A C 1
ATOM 2352 O O . GLU A 1 299 ? -32.399 -1.693 -0.215 1.00 52.03 299 GLU A O 1
ATOM 2357 N N . ALA A 1 300 ? -31.326 -1.729 1.739 1.00 52.59 300 ALA A N 1
ATOM 2358 C CA . ALA A 1 300 ? -32.493 -1.321 2.536 1.00 52.59 300 ALA A CA 1
ATOM 2359 C C . ALA A 1 300 ? -32.530 0.191 2.859 1.00 52.59 300 ALA A C 1
ATOM 2361 O O . ALA A 1 300 ? -33.324 0.618 3.694 1.00 52.59 300 ALA A O 1
ATOM 2362 N N . LEU A 1 301 ? -31.663 0.995 2.230 1.00 50.28 301 LEU A N 1
ATOM 2363 C CA . LEU A 1 301 ? -31.540 2.445 2.454 1.00 50.28 301 LEU A CA 1
ATOM 2364 C C . LEU A 1 301 ? -31.781 3.304 1.195 1.00 50.28 301 LEU A C 1
ATOM 2366 O O . LEU A 1 301 ? -31.582 4.514 1.246 1.00 50.28 301 LEU A O 1
ATOM 2370 N N . GLU A 1 302 ? -32.268 2.710 0.100 1.00 49.91 302 GLU A N 1
ATOM 2371 C CA . GLU A 1 302 ? -32.762 3.429 -1.088 1.00 49.91 302 GLU A CA 1
ATOM 2372 C C . GLU A 1 302 ? -34.217 3.036 -1.426 1.00 49.91 302 GLU A C 1
ATOM 2374 O O . GLU A 1 302 ? -34.484 2.480 -2.487 1.00 49.91 302 GLU A O 1
ATOM 2379 N N . VAL A 1 303 ? -35.163 3.323 -0.522 1.00 46.44 303 VAL A N 1
ATOM 2380 C CA . VAL A 1 303 ? -36.602 3.564 -0.798 1.00 46.44 303 VAL A CA 1
ATOM 2381 C C . VAL A 1 303 ? -37.113 4.552 0.246 1.00 46.44 303 VAL A C 1
ATOM 2383 O O . VAL A 1 303 ? -37.846 5.488 -0.142 1.00 46.44 303 VAL A O 1
#